Protein AF-V5GL19-F1 (afdb_monomer)

pLDDT: mean 91.77, std 11.78, range [36.47, 98.75]

Mean predicted aligned error: 4.93 Å

Secondary structure (DSSP, 8-state):
-HHHHHTSTT-TTHHHHHHTTHHHHHHHHHTSSSHHHHHHHHHHHHHHHTT--HHHHHHHHHHHHHHHHHHHHT-SSHHHHHHHHHHHHHHT-SHHHHHHHHHHHHHHHHHHHHHHHHSS--HHHHHHHHHHHHHHHHSTTTTHHHHT-HHHHHHHHHHHT-SSHHHHHHHHHHHHHHT-TTSTTHHHHHHHHHHTTHHHHHHHHHHHTT-

Structure (mmCIF, N/CA/C/O backbone):
data_AF-V5GL19-F1
#
_entry.id   AF-V5GL19-F1
#
loop_
_atom_site.group_PDB
_atom_site.id
_atom_site.type_symbol
_atom_site.label_atom_id
_atom_site.label_alt_id
_atom_site.label_comp_id
_atom_site.label_asym_id
_atom_site.label_entity_id
_atom_site.label_seq_id
_atom_site.pdbx_PDB_ins_code
_atom_site.Cartn_x
_atom_site.Cartn_y
_atom_site.Cartn_z
_atom_site.occupancy
_atom_site.B_iso_or_equiv
_atom_site.auth_seq_id
_atom_site.auth_comp_id
_atom_site.auth_asym_id
_atom_site.auth_atom_id
_atom_site.pdbx_PDB_model_num
ATOM 1 N N . SER A 1 1 ? -18.462 9.368 11.954 1.00 57.59 1 SER A N 1
ATOM 2 C CA . SER A 1 1 ? -19.037 10.524 11.228 1.00 57.59 1 SER A CA 1
ATOM 3 C C . SER A 1 1 ? -18.499 11.868 11.741 1.00 57.59 1 SER A C 1
ATOM 5 O O . SER A 1 1 ? -17.694 12.454 11.037 1.00 57.59 1 SER A O 1
ATOM 7 N N . ALA A 1 2 ? -18.790 12.334 12.970 1.00 53.75 2 ALA A N 1
ATOM 8 C CA . ALA A 1 2 ? -18.258 13.623 13.468 1.00 53.75 2 ALA A CA 1
ATOM 9 C C . ALA A 1 2 ? -16.740 13.621 13.777 1.00 53.75 2 ALA A C 1
ATOM 11 O O . ALA A 1 2 ? -16.030 14.548 13.402 1.00 53.75 2 ALA A O 1
ATOM 12 N N . LEU A 1 3 ? -16.218 12.552 14.394 1.00 52.81 3 LEU A N 1
ATOM 13 C CA . LEU A 1 3 ? -14.799 12.457 14.776 1.00 52.81 3 LEU A CA 1
ATOM 14 C C . LEU A 1 3 ? -13.847 12.431 13.562 1.00 52.81 3 LEU A C 1
ATOM 16 O O . LEU A 1 3 ? -12.774 13.018 13.603 1.00 52.81 3 LEU A O 1
ATOM 20 N N . CYS A 1 4 ? -14.257 11.800 12.456 1.00 51.66 4 CYS A N 1
ATOM 21 C CA . CYS A 1 4 ? -13.462 11.717 11.223 1.00 51.66 4 CYS A CA 1
ATOM 22 C C . CYS A 1 4 ? -13.276 13.088 10.552 1.00 51.66 4 CYS A C 1
ATOM 24 O O . CYS A 1 4 ? -12.247 13.308 9.917 1.00 51.66 4 CYS A O 1
ATOM 26 N N . ASN A 1 5 ? -14.248 13.995 10.726 1.00 56.12 5 ASN A N 1
ATOM 27 C CA . ASN A 1 5 ? -14.206 15.366 10.211 1.00 56.12 5 ASN A CA 1
ATOM 28 C C . ASN A 1 5 ? -13.407 16.301 11.136 1.00 56.12 5 ASN A C 1
ATOM 30 O O . ASN A 1 5 ? -12.762 17.229 10.660 1.00 56.12 5 ASN A O 1
ATOM 34 N N . LEU A 1 6 ? -13.401 16.032 12.448 1.00 52.88 6 LEU A N 1
ATOM 35 C CA . LEU A 1 6 ? -12.632 16.788 13.447 1.00 52.88 6 LEU A CA 1
ATOM 36 C C . LEU A 1 6 ? -11.123 16.489 13.429 1.00 52.88 6 LEU A C 1
ATOM 38 O O . LEU A 1 6 ? -10.364 17.210 14.069 1.00 52.88 6 LEU A O 1
ATOM 42 N N . LEU A 1 7 ? -10.691 15.446 12.716 1.00 53.66 7 LEU A N 1
ATOM 43 C CA . LEU A 1 7 ? -9.284 15.043 12.576 1.00 53.66 7 LEU A CA 1
ATOM 44 C C . LEU A 1 7 ? -8.664 15.473 11.235 1.00 53.66 7 LEU A C 1
ATOM 46 O O . LEU A 1 7 ? -7.555 15.052 10.906 1.00 53.66 7 LEU A O 1
ATOM 50 N N . LEU A 1 8 ? -9.372 16.302 10.460 1.00 57.78 8 LEU A N 1
ATOM 51 C CA . LEU A 1 8 ? -8.813 16.948 9.276 1.00 57.78 8 LEU A CA 1
ATOM 52 C C . LEU A 1 8 ? -7.722 17.950 9.683 1.00 57.78 8 LEU A C 1
ATOM 54 O O . LEU A 1 8 ? -7.752 18.519 10.773 1.00 57.78 8 LEU A O 1
ATOM 58 N N . GLU A 1 9 ? -6.761 18.147 8.784 1.00 53.53 9 GLU A N 1
ATOM 59 C CA . GLU A 1 9 ? -5.508 18.892 8.977 1.00 53.53 9 GLU A CA 1
ATOM 60 C C . GLU A 1 9 ? -5.663 20.251 9.680 1.00 53.53 9 GLU A C 1
ATOM 62 O O . GLU A 1 9 ? -4.837 20.603 10.515 1.00 53.53 9 GLU A O 1
ATOM 67 N N . PHE A 1 10 ? -6.755 20.970 9.416 1.00 55.06 10 PHE A N 1
ATOM 68 C CA . PHE A 1 10 ? -6.991 22.330 9.913 1.00 55.06 10 PHE A CA 1
ATOM 69 C C . PHE A 1 10 ? -7.764 22.403 11.232 1.00 55.06 10 PHE A C 1
ATOM 71 O O . PHE A 1 10 ? -8.187 23.483 11.640 1.00 55.06 10 PHE A O 1
ATOM 78 N N . SER A 1 11 ? -7.998 21.271 11.898 1.00 61.16 11 SER A N 1
ATOM 79 C CA . SER A 1 11 ? -8.718 21.270 13.166 1.00 61.16 11 SER A CA 1
ATOM 80 C C . SER A 1 11 ? -7.801 21.715 14.312 1.00 61.16 11 SER A C 1
ATOM 82 O O . SER A 1 11 ? -6.864 20.985 14.650 1.00 61.16 11 SER A O 1
ATOM 84 N N . PRO A 1 12 ? -8.086 22.843 14.995 1.00 62.62 12 PRO A N 1
ATOM 85 C CA . PRO A 1 12 ? -7.326 23.266 16.175 1.00 62.62 12 PRO A CA 1
ATOM 86 C C . PRO A 1 12 ? -7.409 22.259 17.339 1.00 62.62 12 PRO A C 1
ATOM 88 O O . PRO A 1 12 ? -6.668 22.373 18.311 1.00 62.62 12 PRO A O 1
ATOM 91 N N . ALA A 1 13 ? -8.281 21.248 17.243 1.00 63.38 13 ALA A N 1
ATOM 92 C CA . ALA A 1 13 ? -8.404 20.173 18.222 1.00 63.38 13 ALA A CA 1
ATOM 93 C C . ALA A 1 13 ? -7.406 19.014 18.019 1.00 63.38 13 ALA A C 1
ATOM 95 O O . ALA A 1 13 ? -7.292 18.167 18.903 1.00 63.38 13 ALA A O 1
ATOM 96 N N . LYS A 1 14 ? -6.666 18.954 16.901 1.00 67.94 14 LYS A N 1
ATOM 97 C CA . LYS A 1 14 ? -5.790 17.814 16.565 1.00 67.94 14 LYS A CA 1
ATOM 98 C C . LYS A 1 14 ? -4.673 17.591 17.596 1.00 67.94 14 LYS A C 1
ATOM 100 O O . LYS A 1 14 ? -4.531 16.481 18.106 1.00 67.94 14 LYS A O 1
ATOM 105 N N . GLU A 1 15 ? -3.929 18.640 17.943 1.00 72.88 15 GLU A N 1
ATOM 106 C CA . GLU A 1 15 ? -2.783 18.544 18.861 1.00 72.88 15 GLU A CA 1
ATOM 107 C C . GLU A 1 15 ? -3.193 18.166 20.299 1.00 72.88 15 GLU A C 1
ATOM 109 O O . GLU A 1 15 ? -2.628 17.218 20.854 1.00 72.88 15 GLU A O 1
ATOM 114 N N . PRO A 1 16 ? -4.225 18.798 20.901 1.00 73.19 16 PRO A N 1
ATOM 115 C CA . PRO A 1 16 ? -4.732 18.376 22.207 1.00 73.19 16 PRO A CA 1
ATOM 116 C C . PRO A 1 16 ? -5.221 16.922 22.223 1.00 73.19 16 PRO A C 1
ATOM 118 O O . PRO A 1 16 ? -4.977 16.198 23.187 1.00 73.19 16 PRO A O 1
ATOM 121 N N . MET A 1 17 ? -5.874 16.459 21.151 1.00 75.25 17 MET A N 1
ATOM 122 C CA . MET A 1 17 ? -6.357 15.076 21.059 1.00 75.25 17 MET A CA 1
ATOM 123 C C . MET A 1 17 ? -5.205 14.064 20.990 1.00 75.25 17 MET A C 1
ATOM 125 O O . MET A 1 17 ? -5.282 13.004 21.616 1.00 75.25 17 MET A O 1
ATOM 129 N N . LEU A 1 18 ? -4.120 14.385 20.276 1.00 77.69 18 LEU A N 1
ATOM 130 C CA . LEU A 1 18 ? -2.909 13.557 20.245 1.00 77.69 18 LEU A CA 1
ATOM 131 C C . LEU A 1 18 ? -2.311 13.379 21.645 1.00 77.69 18 LEU A C 1
ATOM 133 O O . LEU A 1 18 ? -1.996 12.255 22.039 1.00 77.69 18 LEU A O 1
ATOM 137 N N . GLN A 1 19 ? -2.234 14.460 22.424 1.00 76.94 19 GLN A N 1
ATOM 138 C CA . GLN A 1 19 ? -1.744 14.417 23.806 1.00 76.94 19 GLN A CA 1
ATOM 139 C C . GLN A 1 19 ? -2.661 13.617 24.743 1.00 76.94 19 GLN A C 1
ATOM 141 O O . GLN A 1 19 ? -2.189 13.030 25.713 1.00 76.94 19 GLN A O 1
ATOM 146 N N . GLN A 1 20 ? -3.956 13.537 24.432 1.00 78.12 20 GLN A N 1
ATOM 147 C CA . GLN A 1 20 ? -4.952 12.787 25.203 1.00 78.12 20 GLN A CA 1
ATOM 148 C C . GLN A 1 20 ? -5.070 11.306 24.799 1.00 78.12 20 GLN A C 1
ATOM 150 O O . GLN A 1 20 ? -5.997 10.620 25.225 1.00 78.12 20 GLN A O 1
ATOM 155 N N . GLY A 1 21 ? -4.147 10.784 23.985 1.00 86.06 21 GLY A N 1
ATOM 156 C CA . GLY A 1 21 ? -4.121 9.360 23.642 1.00 86.06 21 GLY A CA 1
ATOM 157 C C . GLY A 1 21 ? -5.156 8.944 22.593 1.00 86.06 21 GLY A C 1
ATOM 158 O O . GLY A 1 21 ? -5.520 7.768 22.526 1.00 86.06 21 GLY A O 1
ATOM 159 N N . VAL A 1 22 ? -5.607 9.874 21.736 1.00 89.88 22 VAL A N 1
ATOM 160 C CA . VAL A 1 22 ? -6.579 9.579 20.664 1.00 89.88 22 VAL A CA 1
ATOM 161 C C . VAL A 1 22 ? -6.132 8.419 19.770 1.00 89.88 22 VAL A C 1
ATOM 163 O O . VAL A 1 22 ? -6.958 7.601 19.383 1.00 89.88 22 VAL A O 1
ATOM 166 N N . VAL A 1 23 ? -4.831 8.289 19.488 1.00 94.19 23 VAL A N 1
ATOM 167 C CA . VAL A 1 23 ? -4.292 7.196 18.661 1.00 94.19 23 VAL A CA 1
ATOM 168 C C . VAL A 1 23 ? -4.620 5.831 19.274 1.00 94.19 23 VAL A C 1
ATOM 170 O O . VAL A 1 23 ? -5.088 4.941 18.566 1.00 94.19 23 VAL A O 1
ATOM 173 N N . GLN A 1 24 ? -4.449 5.680 20.591 1.00 94.88 24 GLN A N 1
ATOM 174 C CA . GLN A 1 24 ? -4.694 4.420 21.294 1.00 94.88 24 GLN A CA 1
ATOM 175 C C . GLN A 1 24 ? -6.185 4.072 21.333 1.00 94.88 24 GLN A C 1
ATOM 177 O O . GLN A 1 24 ? -6.575 2.919 21.131 1.00 94.88 24 GLN A O 1
ATOM 182 N N . LEU A 1 25 ? -7.028 5.085 21.546 1.00 94.19 25 LEU A N 1
ATOM 183 C CA . LEU A 1 25 ? -8.477 4.936 21.485 1.00 94.19 25 LEU A CA 1
ATOM 184 C C . LEU A 1 25 ? -8.918 4.477 20.090 1.00 94.19 25 LEU A C 1
ATOM 186 O O . LEU A 1 25 ? -9.649 3.497 19.964 1.00 94.19 25 LEU A O 1
ATOM 190 N N . LEU A 1 26 ? -8.447 5.152 19.038 1.00 95.75 26 LEU A N 1
ATOM 191 C CA . LEU A 1 26 ? -8.787 4.809 17.659 1.00 95.75 26 LEU A CA 1
ATOM 192 C C . LEU A 1 26 ? -8.288 3.413 17.273 1.00 95.75 26 LEU A C 1
ATOM 194 O O . LEU A 1 26 ? -9.033 2.668 16.642 1.00 95.75 26 LEU A O 1
ATOM 198 N N . ALA A 1 27 ? -7.082 3.027 17.701 1.00 96.75 27 ALA A N 1
ATOM 199 C CA . ALA A 1 27 ? -6.573 1.668 17.525 1.00 96.75 27 ALA A CA 1
ATOM 200 C C . ALA A 1 27 ? -7.484 0.634 18.212 1.00 96.75 27 ALA A C 1
ATOM 202 O O . ALA A 1 27 ? -7.847 -0.365 17.597 1.00 96.75 27 ALA A O 1
ATOM 203 N N . THR A 1 28 ? -7.965 0.918 19.427 1.00 96.75 28 THR A N 1
ATOM 204 C CA . THR A 1 28 ? -8.908 0.046 20.156 1.00 96.75 28 THR A CA 1
ATOM 205 C C . THR A 1 28 ? -10.238 -0.128 19.412 1.00 96.75 28 THR A C 1
ATOM 207 O O . THR A 1 28 ? -10.809 -1.223 19.409 1.00 96.75 28 THR A O 1
ATOM 210 N N . LEU A 1 29 ? -10.729 0.918 18.732 1.00 96.69 29 LEU A N 1
ATOM 211 C CA . LEU A 1 29 ? -11.932 0.828 17.894 1.00 96.69 29 LEU A CA 1
ATOM 212 C C . LEU A 1 29 ? -11.749 -0.144 16.719 1.00 96.69 29 LEU A C 1
ATOM 214 O O . LEU A 1 29 ? -12.701 -0.824 16.339 1.00 96.69 29 LEU A O 1
ATOM 218 N N . THR A 1 30 ? -10.531 -0.271 16.181 1.00 97.50 30 THR A N 1
ATOM 219 C CA . THR A 1 30 ? -10.237 -1.206 15.078 1.00 97.50 30 THR A CA 1
ATOM 220 C C . THR A 1 30 ? -10.328 -2.680 15.472 1.00 97.50 30 THR A C 1
ATOM 222 O O . THR A 1 30 ? -10.454 -3.542 14.605 1.00 97.50 30 THR A O 1
ATOM 225 N N . SER A 1 31 ? -10.315 -2.983 16.770 1.00 96.62 31 SER A N 1
ATOM 226 C CA . SER A 1 31 ? -10.444 -4.346 17.292 1.00 96.62 31 SER A CA 1
ATOM 227 C C . SER A 1 31 ? -11.880 -4.718 17.680 1.00 96.62 31 SER A C 1
ATOM 229 O O . SER A 1 31 ? -12.106 -5.835 18.140 1.00 96.62 31 SER A O 1
ATOM 231 N N . GLN A 1 32 ? -12.849 -3.807 17.535 1.00 97.25 32 GLN A N 1
ATOM 232 C CA . GLN A 1 32 ? -14.226 -4.053 17.966 1.00 97.25 32 GLN A CA 1
ATOM 233 C C . GLN A 1 32 ? -14.962 -5.042 17.042 1.00 97.25 32 GLN A C 1
ATOM 235 O O . GLN A 1 32 ? -14.717 -5.071 15.832 1.00 97.25 32 GLN A O 1
ATOM 240 N N .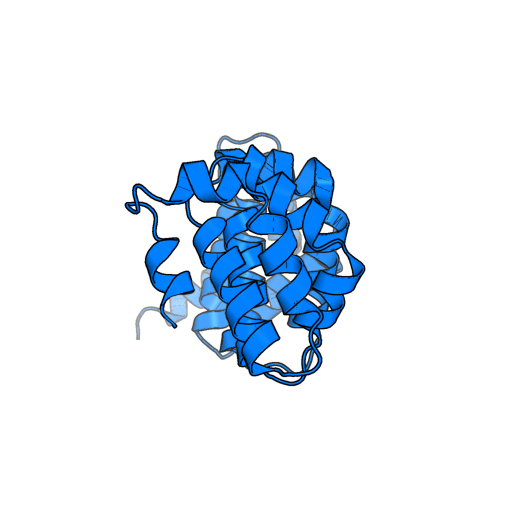 PRO A 1 33 ? -15.906 -5.838 17.575 1.00 95.00 33 PRO A N 1
ATOM 241 C CA . PRO A 1 33 ? -16.664 -6.800 16.774 1.00 95.00 33 PRO A CA 1
ATOM 242 C C . PRO A 1 33 ? -17.595 -6.128 15.753 1.00 95.00 33 PRO A C 1
ATOM 244 O O . PRO A 1 33 ? -17.823 -6.691 14.683 1.00 95.00 33 PRO A O 1
ATOM 247 N N . ASP A 1 34 ? -18.086 -4.916 16.037 1.00 95.81 34 ASP A N 1
ATOM 248 C CA . ASP A 1 34 ? -18.910 -4.133 15.107 1.00 95.81 34 ASP A CA 1
ATOM 249 C C . ASP A 1 34 ? -18.060 -3.581 13.940 1.00 95.81 34 ASP A C 1
ATOM 251 O O . ASP A 1 34 ? -17.171 -2.749 14.175 1.00 95.81 34 ASP A O 1
ATOM 255 N N . PRO A 1 35 ? -18.339 -3.975 12.679 1.00 94.56 35 PRO A N 1
ATOM 256 C CA . PRO A 1 35 ? -17.646 -3.449 11.502 1.00 94.56 35 PRO A CA 1
ATOM 257 C C . PRO A 1 35 ? -17.704 -1.923 11.390 1.00 94.56 35 PRO A C 1
ATOM 259 O O . PRO A 1 35 ? -16.752 -1.302 10.921 1.00 94.56 35 PRO A O 1
ATOM 262 N N . SER A 1 36 ? -18.780 -1.292 11.867 1.00 95.75 36 SER A N 1
ATOM 263 C CA . SER A 1 36 ? -18.934 0.166 11.832 1.00 95.75 36 SER A CA 1
ATOM 264 C C . SER A 1 36 ? -17.925 0.861 12.744 1.00 95.75 36 SER A C 1
ATOM 266 O O . SER A 1 36 ? -17.381 1.908 12.383 1.00 95.75 36 SER A O 1
ATOM 268 N N . LEU A 1 37 ? -17.641 0.288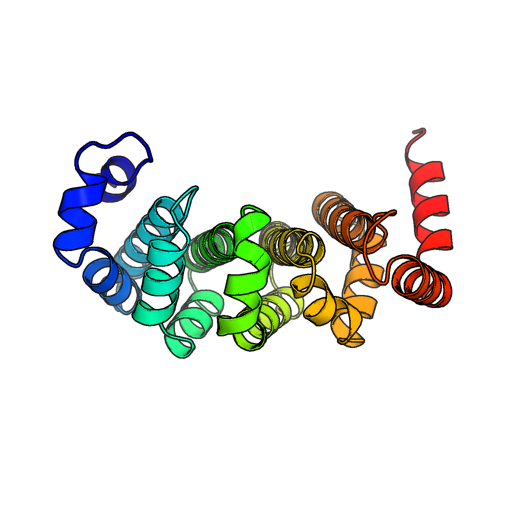 13.917 1.00 95.50 37 LEU A N 1
ATOM 269 C CA . LEU A 1 37 ? -16.617 0.807 14.825 1.00 95.50 37 LEU A CA 1
ATOM 270 C C . LEU A 1 37 ? -15.220 0.611 14.240 1.00 95.50 37 LEU A C 1
ATOM 272 O O . LEU A 1 37 ? -14.436 1.562 14.247 1.00 95.50 37 LEU A O 1
ATOM 276 N N . ARG A 1 38 ? -14.941 -0.561 13.651 1.00 97.81 38 ARG A N 1
ATOM 277 C CA . ARG A 1 38 ? -13.655 -0.805 12.982 1.00 97.81 38 ARG A CA 1
ATOM 278 C C . ARG A 1 38 ? -13.420 0.167 11.840 1.00 97.81 38 ARG A C 1
ATOM 280 O O . ARG A 1 38 ? -12.374 0.813 11.799 1.00 97.81 38 ARG A O 1
ATOM 287 N N . LEU A 1 39 ? -14.419 0.328 10.971 1.00 97.19 39 LEU A N 1
ATOM 288 C CA . LEU A 1 39 ? -14.390 1.249 9.840 1.00 97.19 39 LEU A CA 1
ATOM 289 C C . LEU A 1 39 ? -14.126 2.686 10.295 1.00 97.19 39 LEU A C 1
ATOM 291 O O . LEU A 1 39 ? -13.240 3.346 9.758 1.00 97.19 39 LEU A O 1
ATOM 295 N N . ASN A 1 40 ? -14.863 3.171 11.297 1.00 94.88 40 ASN A N 1
ATOM 296 C CA . ASN A 1 40 ? -14.663 4.522 11.821 1.00 94.88 40 ASN A CA 1
ATOM 297 C C . ASN A 1 40 ? -13.280 4.688 12.472 1.00 94.88 40 ASN A C 1
ATOM 299 O O . ASN A 1 40 ? -12.652 5.727 12.280 1.00 94.88 40 ASN A O 1
ATOM 303 N N . GLY A 1 41 ? -12.797 3.676 13.200 1.00 96.75 41 GLY A N 1
ATOM 304 C CA . GLY A 1 41 ? -11.475 3.677 13.825 1.00 96.75 41 GLY A CA 1
ATOM 305 C C . GLY A 1 41 ? -10.352 3.779 12.796 1.00 96.75 41 GLY A C 1
ATOM 306 O O . GLY A 1 41 ? -9.552 4.715 12.845 1.00 96.75 41 GLY A O 1
ATOM 307 N N . VAL A 1 42 ? -10.325 2.875 11.810 1.00 97.88 42 VAL A N 1
ATOM 308 C CA . VAL A 1 42 ? -9.272 2.875 10.784 1.00 97.88 42 VAL A CA 1
ATOM 309 C C . VAL A 1 42 ? -9.365 4.096 9.872 1.00 97.88 42 VAL A C 1
ATOM 311 O O . VAL A 1 42 ? -8.342 4.655 9.487 1.00 97.88 42 VAL A O 1
ATOM 314 N N . TRP A 1 43 ? -10.574 4.578 9.573 1.00 96.00 43 TRP A N 1
ATOM 315 C CA . TRP A 1 43 ? -10.743 5.789 8.775 1.00 96.00 43 TRP A CA 1
ATOM 316 C C . TRP A 1 43 ? -10.243 7.036 9.517 1.00 96.00 43 TRP A C 1
ATOM 318 O O . TRP A 1 43 ? -9.565 7.877 8.927 1.00 96.00 43 TRP A O 1
ATOM 328 N N . ALA A 1 44 ? -10.509 7.144 10.819 1.00 94.44 44 ALA A N 1
ATOM 329 C CA . ALA A 1 44 ? -9.964 8.220 11.637 1.00 94.44 44 ALA A CA 1
ATOM 330 C C . ALA A 1 44 ? -8.427 8.169 11.701 1.00 94.44 44 ALA A C 1
ATOM 332 O O . ALA A 1 44 ? -7.786 9.206 11.542 1.00 94.44 44 ALA A O 1
ATOM 333 N N . LEU A 1 45 ? -7.829 6.979 11.849 1.00 96.62 45 LEU A N 1
ATOM 334 C CA . LEU A 1 45 ? -6.371 6.805 11.790 1.00 96.62 45 LEU A CA 1
ATOM 335 C C . LEU A 1 45 ? -5.804 7.175 10.416 1.00 96.62 45 LEU A C 1
ATOM 337 O O . LEU A 1 45 ? -4.782 7.852 10.341 1.00 96.62 45 LEU A O 1
ATOM 341 N N . MET A 1 46 ? -6.474 6.778 9.331 1.00 95.94 46 MET A N 1
ATOM 342 C CA . MET A 1 46 ? -6.093 7.132 7.961 1.00 95.94 46 MET A CA 1
ATOM 343 C C . MET A 1 46 ? -6.027 8.650 7.779 1.00 95.94 46 MET A C 1
ATOM 345 O O . MET A 1 46 ? -5.035 9.157 7.255 1.00 95.94 46 MET A O 1
ATOM 349 N N . ASN A 1 47 ? -7.058 9.372 8.231 1.00 92.50 47 ASN A N 1
ATOM 350 C CA . ASN A 1 47 ? -7.092 10.834 8.181 1.00 92.50 47 ASN A CA 1
ATOM 351 C C . ASN A 1 47 ? -6.014 11.445 9.082 1.00 92.50 47 ASN A C 1
ATOM 353 O O . ASN A 1 47 ? -5.348 12.391 8.677 1.00 92.50 47 ASN A O 1
ATOM 357 N N . LEU A 1 48 ? -5.794 10.879 10.272 1.00 92.44 48 LEU A N 1
ATOM 358 C CA . LEU A 1 48 ? -4.764 11.357 11.188 1.00 92.44 48 LEU A CA 1
ATOM 359 C C . LEU A 1 48 ? -3.357 11.199 10.603 1.00 92.44 48 LEU A C 1
ATOM 361 O O . LEU A 1 48 ? -2.523 12.0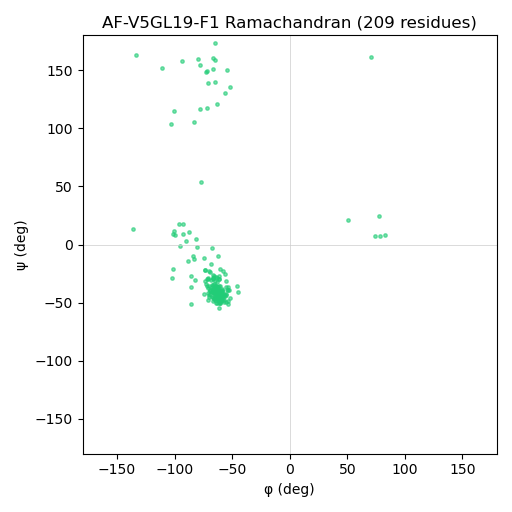63 10.833 1.00 92.44 48 LEU A O 1
ATOM 365 N N . ALA A 1 49 ? -3.100 10.134 9.840 1.00 94.12 49 ALA A N 1
ATOM 366 C CA . ALA A 1 49 ? -1.829 9.911 9.155 1.00 94.12 49 ALA A CA 1
ATOM 367 C C . ALA A 1 49 ? -1.629 10.827 7.935 1.00 94.12 49 ALA A C 1
ATOM 369 O O . ALA A 1 49 ? -0.489 11.046 7.514 1.00 94.12 49 ALA A O 1
ATOM 370 N N . PHE A 1 50 ? -2.703 11.363 7.348 1.00 91.81 50 PHE A N 1
ATOM 371 C CA . PHE A 1 50 ? -2.607 12.244 6.187 1.00 91.81 50 PHE A CA 1
ATOM 372 C C . PHE A 1 50 ? -1.853 13.528 6.553 1.00 91.81 50 PHE A C 1
ATOM 374 O O . PHE A 1 50 ? -2.230 14.236 7.486 1.00 91.81 50 PHE A O 1
ATOM 381 N N . GLN A 1 51 ? -0.745 13.778 5.848 1.00 88.31 51 GLN A N 1
ATOM 382 C CA . GLN A 1 51 ? 0.172 14.906 6.082 1.00 88.31 51 GLN A CA 1
ATOM 383 C C . GLN A 1 51 ? 0.647 15.078 7.537 1.00 88.31 51 GLN A C 1
ATOM 385 O O . GLN A 1 51 ? 1.108 16.144 7.930 1.00 88.31 51 GLN A O 1
ATOM 390 N N . ALA A 1 52 ? 0.580 14.026 8.355 1.00 89.75 52 ALA A N 1
ATOM 391 C CA . ALA A 1 52 ? 1.099 14.094 9.710 1.00 89.75 52 ALA A CA 1
ATOM 392 C C . ALA A 1 52 ? 2.618 13.969 9.762 1.00 89.75 52 ALA A C 1
ATOM 394 O O . ALA A 1 52 ? 3.247 13.322 8.910 1.00 89.75 52 ALA A O 1
ATOM 395 N N . GLU A 1 53 ? 3.173 14.534 10.831 1.00 91.88 53 GLU A N 1
ATOM 396 C CA . GLU A 1 53 ? 4.558 14.338 11.223 1.00 91.88 53 GLU A CA 1
ATOM 397 C C . GLU A 1 53 ? 4.888 12.851 11.367 1.00 91.88 53 GLU A C 1
ATOM 399 O O . GLU A 1 53 ? 4.053 12.020 11.742 1.00 91.88 53 GLU A O 1
ATOM 404 N N . GLN A 1 54 ? 6.150 12.520 11.110 1.00 91.62 54 GLN A N 1
ATOM 405 C CA . GLN A 1 54 ? 6.653 11.155 11.202 1.00 91.62 54 GLN A CA 1
ATOM 406 C C . GLN A 1 54 ? 6.372 10.516 12.569 1.00 91.62 54 GLN A C 1
ATOM 408 O O . GLN A 1 54 ? 5.956 9.361 12.627 1.00 91.62 54 GLN A O 1
ATOM 413 N N . ARG A 1 55 ? 6.501 11.280 13.664 1.00 91.56 55 ARG A N 1
ATOM 414 C CA . ARG A 1 55 ? 6.224 10.797 15.025 1.00 91.56 55 ARG A CA 1
ATOM 415 C C . ARG A 1 55 ? 4.807 10.239 15.168 1.00 91.56 55 ARG A C 1
ATOM 417 O O . ARG A 1 55 ? 4.634 9.171 15.750 1.00 91.56 55 ARG A O 1
ATOM 424 N N . VAL A 1 56 ? 3.806 10.931 14.624 1.00 92.75 56 VAL A N 1
ATOM 425 C CA . VAL A 1 56 ? 2.402 10.497 14.687 1.00 92.75 56 VAL A CA 1
ATOM 426 C C . VAL A 1 56 ? 2.203 9.219 13.872 1.00 92.75 56 VAL A C 1
ATOM 428 O O . VAL A 1 56 ? 1.533 8.294 14.323 1.00 92.75 56 VAL A O 1
ATOM 431 N N . LYS A 1 57 ? 2.840 9.112 12.702 1.00 94.44 57 LYS A N 1
ATOM 432 C CA . LYS A 1 57 ? 2.789 7.905 11.859 1.00 94.44 57 LYS A CA 1
ATOM 433 C C . LYS A 1 57 ? 3.386 6.688 12.564 1.00 94.44 57 LYS A C 1
ATOM 435 O O . LYS A 1 57 ? 2.760 5.628 12.580 1.00 94.44 57 LYS A O 1
ATOM 440 N N . SER A 1 58 ? 4.539 6.854 13.213 1.00 92.50 58 SER A N 1
ATOM 441 C CA . SER A 1 58 ? 5.150 5.809 14.042 1.00 92.50 58 SER A CA 1
ATOM 442 C C . SER A 1 58 ? 4.253 5.419 15.223 1.00 92.50 58 SER A C 1
ATOM 444 O O . SER A 1 58 ? 4.106 4.232 15.513 1.00 92.50 58 SER A O 1
ATOM 446 N N . GLN A 1 59 ? 3.606 6.390 15.881 1.00 93.81 59 GLN A N 1
ATOM 447 C CA . GLN A 1 59 ? 2.651 6.123 16.964 1.00 93.81 59 GLN A CA 1
ATOM 448 C C . GLN A 1 59 ? 1.443 5.311 16.484 1.00 93.81 59 GLN A C 1
ATOM 450 O O . GLN A 1 59 ? 1.049 4.370 17.167 1.00 93.81 59 GLN A O 1
ATOM 455 N N . ILE A 1 60 ? 0.882 5.624 15.311 1.00 95.50 60 ILE A N 1
ATOM 456 C CA . ILE A 1 60 ? -0.248 4.879 14.734 1.00 95.50 60 ILE A CA 1
ATOM 457 C C . ILE A 1 60 ? 0.134 3.419 14.469 1.00 95.50 60 ILE A C 1
ATOM 459 O O . ILE A 1 60 ? -0.594 2.518 14.885 1.00 95.50 60 ILE A O 1
ATOM 463 N N . LEU A 1 61 ? 1.277 3.173 13.818 1.00 92.75 61 LEU A N 1
ATOM 464 C CA . LEU A 1 61 ? 1.740 1.806 13.555 1.00 92.75 61 LEU A CA 1
ATOM 465 C C . LEU A 1 61 ? 2.018 1.031 14.841 1.00 92.75 61 LEU A C 1
ATOM 467 O O . LEU A 1 61 ? 1.628 -0.129 14.949 1.00 92.75 61 LEU A O 1
ATOM 471 N N . THR A 1 62 ? 2.640 1.683 15.823 1.00 92.56 62 THR A N 1
ATOM 472 C CA . THR A 1 62 ? 2.918 1.072 17.129 1.00 92.56 62 THR A CA 1
ATOM 473 C C . THR A 1 62 ? 1.625 0.719 17.864 1.00 92.56 62 THR A C 1
ATOM 475 O O . THR A 1 62 ? 1.519 -0.368 18.421 1.00 92.56 62 THR A O 1
ATOM 478 N N . ALA A 1 63 ? 0.630 1.612 17.850 1.00 95.06 63 ALA A N 1
ATOM 479 C CA . ALA A 1 63 ? -0.636 1.407 18.546 1.00 95.06 63 ALA A CA 1
ATOM 480 C C . ALA A 1 63 ? -1.512 0.324 17.902 1.00 95.06 63 ALA A C 1
ATOM 482 O O . ALA A 1 63 ? -2.193 -0.403 18.620 1.00 95.06 63 ALA A O 1
ATOM 483 N N . LEU A 1 64 ? -1.506 0.212 16.568 1.00 95.38 64 LEU A N 1
ATOM 484 C CA . LEU A 1 64 ? -2.196 -0.874 15.870 1.00 95.38 64 LEU A CA 1
ATOM 485 C C . LEU A 1 64 ? -1.484 -2.211 16.091 1.00 95.38 64 LEU A C 1
ATOM 487 O O . LEU A 1 64 ? -2.124 -3.211 16.407 1.00 95.38 64 LEU A O 1
ATOM 491 N N . GLY A 1 65 ? -0.162 -2.231 15.926 1.00 93.25 65 GLY A N 1
ATOM 492 C CA . GLY A 1 65 ? 0.609 -3.464 15.893 1.00 93.25 65 GLY A CA 1
ATOM 493 C C . GLY A 1 65 ? 0.362 -4.286 14.623 1.00 93.25 65 GLY A C 1
ATOM 494 O O . GLY A 1 65 ? -0.621 -4.121 13.895 1.00 93.25 65 GLY A O 1
ATOM 495 N N . THR A 1 66 ? 1.291 -5.195 14.343 1.00 92.19 66 THR A N 1
ATOM 496 C CA . THR A 1 66 ? 1.313 -5.987 13.107 1.00 92.19 66 THR A CA 1
ATOM 497 C C . THR A 1 66 ? 0.067 -6.858 12.951 1.00 92.19 66 THR A C 1
ATOM 499 O O . THR A 1 66 ? -0.594 -6.796 11.917 1.00 92.19 66 THR A O 1
ATOM 502 N N . ASP A 1 67 ? -0.321 -7.595 13.992 1.00 94.88 67 ASP A N 1
ATOM 503 C CA . ASP A 1 67 ? -1.449 -8.533 13.928 1.00 94.88 67 ASP A CA 1
ATOM 504 C C . ASP A 1 67 ? -2.780 -7.840 13.625 1.00 94.88 67 ASP A C 1
ATOM 506 O O . ASP A 1 67 ? -3.614 -8.365 12.887 1.00 94.88 67 ASP A O 1
ATOM 510 N N . GLN A 1 68 ? -3.006 -6.646 14.179 1.00 96.69 68 GLN A N 1
ATOM 511 C CA . GLN A 1 68 ? -4.221 -5.887 13.890 1.00 96.69 68 GLN A CA 1
ATOM 512 C C . GLN A 1 68 ? -4.222 -5.368 12.451 1.00 96.69 68 GLN A C 1
ATOM 514 O O . GLN A 1 68 ? -5.269 -5.412 11.813 1.00 96.69 68 GLN A O 1
ATOM 519 N N . ILE A 1 69 ? -3.080 -4.918 11.916 1.00 96.25 69 ILE A N 1
ATOM 520 C CA . ILE A 1 69 ? -2.981 -4.492 10.511 1.00 96.25 69 ILE A CA 1
ATOM 521 C C . ILE A 1 69 ? -3.357 -5.651 9.586 1.00 96.25 69 ILE A C 1
ATOM 523 O O . ILE A 1 69 ? -4.207 -5.475 8.718 1.00 96.25 69 ILE A O 1
ATOM 527 N N . PHE A 1 70 ? -2.807 -6.848 9.809 1.00 96.62 70 PHE A N 1
ATOM 528 C CA . PHE A 1 70 ? -3.159 -8.024 9.008 1.00 96.62 70 PHE A CA 1
ATOM 529 C C . PHE A 1 70 ? -4.626 -8.427 9.158 1.00 96.62 70 PHE A C 1
ATOM 531 O O . PHE A 1 70 ? -5.268 -8.739 8.158 1.00 96.62 70 PHE A O 1
ATOM 538 N N . ARG A 1 71 ? -5.197 -8.347 10.368 1.00 96.88 71 ARG A N 1
ATOM 539 C CA . ARG A 1 71 ? -6.638 -8.572 10.566 1.00 96.88 71 ARG A CA 1
ATOM 540 C C . ARG A 1 71 ? -7.500 -7.582 9.784 1.00 96.88 71 ARG A C 1
ATOM 542 O O . ARG A 1 71 ? -8.509 -7.990 9.228 1.00 96.88 71 ARG A O 1
ATOM 549 N N . LEU A 1 72 ? -7.107 -6.310 9.719 1.00 97.69 72 LEU A N 1
ATOM 550 C CA . LEU A 1 72 ? -7.836 -5.288 8.961 1.00 97.69 72 LEU A CA 1
ATOM 551 C C . LEU A 1 72 ? -7.673 -5.450 7.443 1.00 97.69 72 LEU A C 1
ATOM 553 O O . LEU A 1 72 ? -8.612 -5.183 6.696 1.00 97.69 72 LEU A O 1
ATOM 557 N N . LEU A 1 73 ? -6.504 -5.906 6.981 1.00 97.31 73 LEU A N 1
ATOM 558 C CA . LEU A 1 73 ? -6.278 -6.247 5.572 1.00 97.31 73 LEU A CA 1
ATOM 559 C C . LEU A 1 73 ? -7.047 -7.509 5.141 1.00 97.31 73 LEU A C 1
ATOM 561 O O . LEU A 1 73 ? -7.337 -7.680 3.962 1.00 97.31 73 LEU A O 1
ATOM 565 N N . ALA A 1 74 ? -7.398 -8.375 6.089 1.00 96.00 74 ALA A N 1
ATOM 566 C CA . ALA A 1 74 ? -8.218 -9.563 5.867 1.00 96.00 74 ALA A CA 1
ATOM 567 C C . ALA A 1 74 ? -9.691 -9.373 6.292 1.00 96.00 74 ALA A C 1
ATOM 569 O O . ALA A 1 74 ? -10.425 -10.357 6.396 1.00 96.00 74 ALA A O 1
ATOM 570 N N . ASP A 1 75 ? -10.129 -8.139 6.576 1.00 97.25 75 ASP A N 1
ATOM 571 C CA . ASP A 1 75 ? -11.496 -7.875 7.039 1.00 97.25 75 ASP A CA 1
ATOM 572 C C . ASP A 1 75 ? -12.517 -8.219 5.945 1.00 97.25 75 ASP A C 1
ATOM 574 O O . ASP A 1 75 ? -12.315 -7.931 4.763 1.00 97.25 75 ASP A O 1
ATOM 578 N N . SER A 1 76 ? -13.638 -8.822 6.344 1.00 94.62 76 SER A N 1
ATOM 579 C CA . SER A 1 76 ? -14.713 -9.179 5.418 1.00 94.62 76 SER A CA 1
ATOM 580 C C . SER A 1 76 ? -15.465 -7.956 4.890 1.00 94.62 76 SER A C 1
ATOM 582 O O . SER A 1 76 ? -16.057 -8.025 3.813 1.00 94.62 76 SER A O 1
ATOM 584 N N . ASP A 1 77 ? -15.434 -6.827 5.607 1.00 96.50 77 ASP A N 1
ATOM 585 C CA . ASP A 1 77 ? -15.940 -5.557 5.096 1.00 96.50 77 ASP A CA 1
ATOM 586 C C . ASP A 1 77 ? -14.869 -4.867 4.239 1.00 96.50 77 ASP A C 1
ATOM 588 O O . ASP A 1 77 ? -13.919 -4.260 4.740 1.00 96.50 77 ASP A O 1
ATOM 592 N N . THR A 1 78 ? -15.059 -4.887 2.918 1.00 96.38 78 THR A N 1
ATOM 593 C CA . THR A 1 78 ? -14.142 -4.260 1.953 1.00 96.38 78 THR A CA 1
ATOM 594 C C . THR A 1 78 ? -13.913 -2.770 2.225 1.00 96.38 78 THR A C 1
ATOM 596 O O . THR A 1 78 ? -12.859 -2.235 1.882 1.00 96.38 78 THR A O 1
ATOM 599 N N . ARG A 1 79 ? -14.847 -2.070 2.886 1.00 97.44 79 ARG A N 1
ATOM 600 C CA . ARG A 1 79 ? -14.649 -0.662 3.263 1.00 97.44 79 ARG A CA 1
ATOM 601 C C . ARG A 1 79 ? -13.560 -0.521 4.323 1.00 97.44 79 ARG A C 1
ATOM 603 O O . ARG A 1 79 ? -12.798 0.443 4.270 1.00 97.44 79 ARG A O 1
ATOM 610 N N . VAL A 1 80 ? -13.462 -1.471 5.256 1.00 98.12 80 VAL A N 1
ATOM 611 C CA . VAL A 1 80 ? -12.393 -1.516 6.266 1.00 98.12 80 VAL A CA 1
ATOM 612 C C . VAL A 1 80 ? -11.055 -1.778 5.581 1.00 98.12 80 VAL A C 1
ATOM 614 O O . VAL A 1 80 ? -10.116 -1.008 5.788 1.00 98.12 80 VAL A O 1
ATOM 617 N N . LEU A 1 81 ? -10.988 -2.775 4.692 1.00 98.12 81 LEU A N 1
ATOM 618 C CA . LEU A 1 81 ? -9.801 -3.060 3.877 1.00 98.12 81 LEU A CA 1
ATOM 619 C C . LEU A 1 81 ? -9.329 -1.816 3.106 1.00 98.12 81 LEU A C 1
ATOM 621 O O . LEU A 1 81 ? -8.177 -1.404 3.231 1.00 98.12 81 LEU A O 1
ATOM 625 N N . MET A 1 82 ? -10.231 -1.148 2.382 1.00 98.06 82 MET A N 1
ATOM 626 C CA . MET A 1 82 ? -9.902 0.051 1.602 1.00 98.06 82 MET A CA 1
ATOM 627 C C . MET A 1 82 ? -9.345 1.189 2.465 1.00 98.06 82 MET A C 1
ATOM 629 O O . MET A 1 82 ? -8.371 1.839 2.085 1.00 98.06 82 MET A O 1
ATOM 633 N N . LYS A 1 83 ? -9.925 1.439 3.647 1.00 98.06 83 LYS A N 1
ATOM 634 C CA . LYS A 1 83 ? -9.404 2.463 4.570 1.00 98.06 83 LYS A CA 1
ATOM 635 C C . LYS A 1 83 ? -8.083 2.054 5.215 1.00 98.06 83 LYS A C 1
ATOM 637 O O . LYS A 1 83 ? -7.249 2.918 5.469 1.00 98.06 83 LYS A O 1
ATOM 642 N N . THR A 1 84 ? -7.857 0.760 5.409 1.00 98.38 84 THR A N 1
ATOM 643 C CA . THR A 1 84 ? -6.578 0.222 5.889 1.00 98.38 84 THR A CA 1
ATOM 644 C C . THR A 1 84 ? -5.473 0.425 4.857 1.00 98.38 84 THR A C 1
ATOM 646 O O . THR A 1 84 ? -4.402 0.919 5.199 1.00 98.38 84 THR A O 1
ATOM 649 N N . LEU A 1 85 ? -5.743 0.145 3.581 1.00 98.44 85 LEU A N 1
ATOM 650 C CA . LEU A 1 85 ? -4.805 0.420 2.488 1.00 98.44 85 LEU A CA 1
ATOM 651 C C . LEU A 1 85 ? -4.523 1.919 2.346 1.00 98.44 85 LEU A C 1
ATOM 653 O O . LEU A 1 85 ? -3.367 2.323 2.235 1.00 98.44 85 LEU A O 1
ATOM 657 N N . GLY A 1 86 ? -5.557 2.760 2.446 1.00 98.00 86 GLY A N 1
ATOM 658 C CA . GLY A 1 86 ? -5.388 4.213 2.487 1.00 98.00 86 GLY A CA 1
ATOM 659 C C . GLY A 1 86 ? -4.508 4.673 3.656 1.00 98.00 86 GLY A C 1
ATOM 660 O O . GLY A 1 86 ? -3.656 5.545 3.485 1.00 98.00 86 GLY A O 1
ATOM 661 N N . LEU A 1 87 ? -4.659 4.058 4.834 1.00 97.94 87 LEU A N 1
ATOM 662 C CA . LEU A 1 87 ? -3.803 4.329 5.986 1.00 97.94 87 LEU A CA 1
ATOM 663 C C . LEU A 1 87 ? -2.350 3.938 5.691 1.00 97.94 87 LEU A C 1
ATOM 665 O O . LEU A 1 87 ? -1.465 4.773 5.860 1.00 97.94 87 LEU A O 1
ATOM 669 N N . LEU A 1 88 ? -2.094 2.721 5.201 1.00 98.06 88 LEU A N 1
ATOM 670 C CA . LEU A 1 88 ? -0.740 2.278 4.841 1.00 98.06 88 LEU A CA 1
ATOM 671 C C . LEU A 1 88 ? -0.093 3.208 3.808 1.00 98.06 88 LEU A C 1
ATOM 673 O O . LEU A 1 88 ? 1.057 3.608 3.983 1.00 98.06 88 LEU A O 1
ATOM 677 N N . ARG A 1 89 ? -0.848 3.642 2.793 1.00 97.88 89 ARG A N 1
ATOM 678 C CA . ARG A 1 89 ? -0.388 4.613 1.790 1.00 97.88 89 ARG A CA 1
ATOM 679 C C . ARG A 1 89 ? 0.024 5.948 2.417 1.00 97.88 89 ARG A C 1
ATOM 681 O O . ARG A 1 89 ? 1.071 6.492 2.057 1.00 97.88 89 ARG A O 1
ATOM 688 N N . ASN A 1 90 ? -0.760 6.462 3.367 1.00 97.38 90 ASN A N 1
ATOM 689 C CA . ASN A 1 90 ? -0.453 7.697 4.099 1.00 97.38 90 ASN A CA 1
ATOM 690 C C . ASN A 1 90 ? 0.754 7.544 5.037 1.00 97.38 90 ASN A C 1
ATOM 692 O O . ASN A 1 90 ? 1.475 8.512 5.277 1.00 97.38 90 ASN A O 1
ATOM 696 N N . LEU A 1 91 ? 0.982 6.343 5.572 1.00 96.31 91 LEU A N 1
ATOM 697 C CA . LEU A 1 91 ? 2.117 6.052 6.446 1.00 96.31 91 LEU A CA 1
ATOM 698 C C . LEU A 1 91 ? 3.441 6.033 5.677 1.00 96.31 91 LEU A C 1
ATOM 700 O O . LEU A 1 91 ? 4.430 6.536 6.196 1.00 96.31 91 LEU A O 1
ATOM 704 N N . VAL A 1 92 ? 3.459 5.531 4.438 1.00 96.75 92 VAL A N 1
ATOM 705 C CA . VAL A 1 92 ? 4.662 5.518 3.578 1.00 96.75 92 VAL A CA 1
ATOM 706 C C . VAL A 1 92 ? 4.779 6.739 2.655 1.00 96.75 92 VAL A C 1
ATOM 708 O O . VAL A 1 92 ? 5.526 6.711 1.681 1.00 96.75 92 VAL A O 1
ATOM 711 N N . SER A 1 93 ? 4.050 7.817 2.938 1.00 94.88 93 SER A N 1
ATOM 712 C CA . SER A 1 93 ? 4.151 9.112 2.248 1.00 94.88 93 SER A CA 1
ATOM 713 C C . SER A 1 93 ? 4.207 10.252 3.272 1.00 94.88 93 SER A C 1
ATOM 715 O O . SER A 1 93 ? 3.860 10.020 4.426 1.00 94.88 93 SER A O 1
ATOM 717 N N . PRO A 1 94 ? 4.631 11.484 2.931 1.00 95.19 94 PRO A N 1
ATOM 718 C CA . PRO A 1 94 ? 5.363 11.840 1.715 1.00 95.19 94 PRO A CA 1
ATOM 719 C C . PRO A 1 94 ? 6.752 11.179 1.688 1.00 95.19 94 PRO A C 1
ATOM 721 O O . PRO A 1 94 ? 7.178 10.590 2.682 1.00 95.19 94 PRO A O 1
ATOM 724 N N . ARG A 1 95 ? 7.465 11.311 0.561 1.00 94.69 95 ARG A N 1
ATOM 725 C CA . ARG A 1 95 ? 8.791 10.713 0.314 1.00 94.69 95 ARG A CA 1
ATOM 726 C C . ARG A 1 95 ? 9.773 10.854 1.482 1.00 94.69 95 ARG A C 1
ATOM 728 O O . ARG A 1 95 ? 10.478 9.911 1.818 1.00 94.69 95 ARG A O 1
ATOM 735 N N . THR A 1 96 ? 9.787 12.020 2.132 1.00 95.19 96 THR A N 1
ATOM 736 C CA . THR A 1 96 ? 10.676 12.334 3.264 1.00 95.19 96 THR A CA 1
ATOM 737 C C . THR A 1 96 ? 10.483 11.419 4.474 1.00 95.19 96 THR A C 1
ATOM 739 O O . THR A 1 96 ? 11.376 11.326 5.310 1.00 95.19 96 THR A O 1
ATOM 742 N N . HIS A 1 97 ? 9.334 10.750 4.599 1.00 95.81 97 HIS A N 1
ATOM 743 C CA . HIS A 1 97 ? 9.058 9.810 5.686 1.00 95.81 97 HIS A CA 1
ATOM 744 C C . HIS A 1 97 ? 9.206 8.348 5.254 1.00 95.81 97 HIS A C 1
ATOM 746 O O . HIS A 1 97 ? 9.380 7.487 6.117 1.00 95.81 97 HIS A O 1
ATOM 752 N N . THR A 1 98 ? 9.130 8.061 3.951 1.00 96.44 98 THR A N 1
ATOM 753 C CA . THR A 1 98 ? 9.069 6.703 3.396 1.00 96.44 98 THR A CA 1
ATOM 754 C C . THR A 1 98 ? 10.220 5.831 3.892 1.00 96.44 98 THR A C 1
ATOM 756 O O . THR A 1 98 ? 9.976 4.737 4.394 1.00 96.44 98 THR A O 1
ATOM 759 N N . ASP A 1 99 ? 11.458 6.326 3.828 1.00 96.38 99 ASP A N 1
ATOM 760 C CA . ASP A 1 99 ? 12.644 5.552 4.209 1.00 96.38 99 ASP A CA 1
ATOM 761 C C . ASP A 1 99 ? 12.657 5.158 5.684 1.00 96.38 99 ASP A C 1
ATOM 763 O O . ASP A 1 99 ? 12.902 4.001 6.014 1.00 96.38 99 ASP A O 1
ATOM 767 N N . THR A 1 100 ? 12.342 6.085 6.587 1.00 95.69 100 THR A N 1
ATOM 768 C CA . THR A 1 100 ? 12.279 5.777 8.022 1.00 95.69 100 THR A CA 1
ATOM 769 C C . THR A 1 100 ? 11.146 4.805 8.335 1.00 95.69 100 THR A C 1
ATOM 771 O O . THR A 1 100 ? 11.323 3.886 9.130 1.00 95.69 100 THR A O 1
ATOM 774 N N . MET A 1 101 ? 9.984 4.983 7.705 1.00 95.25 101 MET A N 1
ATOM 775 C CA . MET A 1 101 ? 8.826 4.119 7.938 1.00 95.25 101 MET A CA 1
ATOM 776 C C . MET A 1 101 ? 9.090 2.692 7.449 1.00 95.25 101 MET A C 1
ATOM 778 O O . MET A 1 101 ? 8.763 1.735 8.150 1.00 95.25 101 MET A O 1
ATOM 782 N N . MET A 1 102 ? 9.757 2.543 6.303 1.00 96.62 102 MET A N 1
ATOM 783 C CA . MET A 1 102 ? 10.174 1.240 5.786 1.00 96.62 102 MET A CA 1
ATOM 784 C C . MET A 1 102 ? 11.351 0.642 6.566 1.00 96.62 102 MET A C 1
ATOM 786 O O . MET A 1 102 ? 11.390 -0.568 6.759 1.00 96.62 102 MET A O 1
ATOM 790 N N . ALA A 1 103 ? 12.254 1.452 7.120 1.00 95.44 103 ALA A N 1
ATOM 791 C CA . ALA A 1 103 ? 13.302 0.947 8.007 1.00 95.44 103 ALA A CA 1
ATOM 792 C C . ALA A 1 103 ? 12.733 0.326 9.297 1.00 95.44 103 ALA A C 1
ATOM 794 O O . ALA A 1 103 ? 13.270 -0.660 9.794 1.00 95.44 103 ALA A O 1
ATOM 795 N N . LEU A 1 104 ? 11.644 0.888 9.834 1.00 91.44 104 LEU A N 1
ATOM 796 C CA . LEU A 1 104 ? 11.014 0.407 11.068 1.00 91.44 104 LEU A CA 1
ATOM 797 C C . LEU A 1 104 ? 10.013 -0.734 10.834 1.00 91.44 104 LEU A C 1
ATOM 799 O O . LEU A 1 104 ? 9.900 -1.631 11.669 1.00 91.44 104 LEU A O 1
ATOM 803 N N . HIS A 1 105 ? 9.270 -0.693 9.725 1.00 90.75 105 HIS A N 1
ATOM 804 C CA . HIS A 1 105 ? 8.101 -1.556 9.502 1.00 90.75 105 HIS A CA 1
ATOM 805 C C . HIS A 1 105 ? 8.034 -2.169 8.094 1.00 90.75 105 HIS A C 1
ATOM 807 O O . HIS A 1 105 ? 6.993 -2.684 7.682 1.00 90.75 105 HIS A O 1
ATOM 813 N N . GLY A 1 106 ? 9.126 -2.102 7.332 1.00 93.12 106 GLY A N 1
ATOM 814 C CA . GLY A 1 106 ? 9.169 -2.502 5.927 1.00 93.12 106 GLY A CA 1
ATOM 815 C C . GLY A 1 106 ? 8.708 -3.933 5.663 1.00 93.12 106 GLY A C 1
ATOM 816 O O . GLY A 1 106 ? 7.833 -4.108 4.816 1.00 93.12 106 GLY A O 1
ATOM 817 N N . PRO A 1 107 ? 9.202 -4.957 6.388 1.00 92.62 107 PRO A N 1
ATOM 818 C CA . PRO A 1 107 ? 8.753 -6.335 6.193 1.00 92.62 107 PRO A CA 1
ATOM 819 C C . PRO A 1 107 ? 7.234 -6.502 6.336 1.00 92.62 107 PRO A C 1
ATOM 821 O O . PRO A 1 107 ? 6.603 -7.148 5.504 1.00 92.62 107 PRO A O 1
ATOM 824 N N . GLN A 1 108 ? 6.635 -5.869 7.347 1.00 91.62 108 GLN A N 1
ATOM 825 C CA . GLN A 1 108 ? 5.204 -5.959 7.632 1.00 91.62 108 GLN A CA 1
ATOM 826 C C . GLN A 1 108 ? 4.370 -5.242 6.568 1.00 91.62 108 GLN A C 1
ATOM 828 O O . GLN A 1 108 ? 3.365 -5.781 6.108 1.00 91.62 108 GLN A O 1
ATOM 833 N N . VAL A 1 109 ? 4.798 -4.046 6.149 1.00 94.88 109 VAL A N 1
ATOM 834 C CA . VAL A 1 109 ? 4.133 -3.297 5.072 1.00 94.88 109 VAL A CA 1
ATOM 835 C C . VAL A 1 109 ? 4.197 -4.084 3.763 1.00 94.88 109 VAL A C 1
ATOM 837 O O . VAL A 1 109 ? 3.167 -4.258 3.114 1.00 94.88 109 VAL A O 1
ATOM 840 N N . MET A 1 110 ? 5.368 -4.617 3.402 1.00 97.25 110 MET A N 1
ATOM 841 C CA . MET A 1 110 ? 5.541 -5.418 2.185 1.00 97.25 110 MET A CA 1
ATOM 842 C C . MET A 1 110 ? 4.678 -6.675 2.204 1.00 97.25 110 MET A C 1
ATOM 844 O O . MET A 1 110 ? 3.989 -6.953 1.228 1.00 97.25 110 MET A O 1
ATOM 848 N N . GLN A 1 111 ? 4.666 -7.415 3.312 1.00 95.50 111 GLN A N 1
ATOM 849 C CA . GLN A 1 111 ? 3.855 -8.623 3.434 1.00 95.50 111 GLN A CA 1
ATOM 850 C C . GLN A 1 111 ? 2.350 -8.309 3.364 1.00 95.50 111 GLN A C 1
ATOM 852 O O . GLN A 1 111 ? 1.610 -9.041 2.710 1.00 95.50 111 GLN A O 1
ATOM 857 N N . GLY A 1 112 ? 1.892 -7.204 3.963 1.00 95.75 112 GLY A N 1
ATOM 858 C CA . GLY A 1 112 ? 0.503 -6.750 3.840 1.00 95.75 112 GLY A CA 1
ATOM 859 C C . GLY A 1 112 ? 0.119 -6.381 2.403 1.00 95.75 112 GLY A C 1
ATOM 860 O O . GLY A 1 112 ? -0.956 -6.747 1.933 1.00 95.75 112 GLY A O 1
ATOM 861 N N . VAL A 1 113 ? 1.015 -5.710 1.677 1.00 97.69 113 VAL A N 1
ATOM 862 C CA . VAL A 1 113 ? 0.822 -5.388 0.256 1.00 97.69 113 VAL A CA 1
ATOM 863 C C . VAL A 1 113 ? 0.780 -6.656 -0.600 1.00 97.69 113 VAL A C 1
ATOM 865 O O . VAL A 1 113 ? -0.119 -6.797 -1.427 1.00 97.69 113 VAL A O 1
ATOM 868 N N . ILE A 1 114 ? 1.704 -7.597 -0.386 1.00 96.88 114 ILE A N 1
ATOM 869 C CA . ILE A 1 114 ? 1.753 -8.873 -1.118 1.00 96.88 114 ILE A CA 1
ATOM 870 C C . ILE A 1 114 ? 0.459 -9.663 -0.905 1.00 96.88 114 ILE A C 1
ATOM 872 O O . ILE A 1 114 ? -0.148 -10.083 -1.889 1.00 96.88 114 ILE A O 1
ATOM 876 N N . LEU A 1 115 ? -0.014 -9.770 0.343 1.00 96.12 115 LEU A N 1
ATOM 877 C CA . LEU A 1 115 ? -1.275 -10.435 0.682 1.00 96.12 115 LEU A CA 1
ATOM 878 C C . LEU A 1 115 ? -2.443 -9.902 -0.163 1.00 96.12 115 LEU A C 1
ATOM 880 O O . LEU A 1 115 ? -3.212 -10.678 -0.727 1.00 96.12 115 LEU A O 1
ATOM 884 N N . VAL A 1 116 ? -2.556 -8.578 -0.294 1.00 97.75 116 VAL A N 1
ATOM 885 C CA . VAL A 1 116 ? -3.632 -7.942 -1.069 1.00 97.75 116 VAL A CA 1
ATOM 886 C C . VAL A 1 116 ? -3.448 -8.128 -2.578 1.00 97.75 116 VAL A C 1
ATOM 888 O O . VAL A 1 116 ? -4.424 -8.305 -3.306 1.00 97.75 116 VAL A O 1
ATOM 891 N N . LEU A 1 117 ? -2.216 -8.115 -3.085 1.00 97.38 117 LEU A N 1
ATOM 892 C CA . LEU A 1 117 ? -1.970 -8.330 -4.513 1.00 97.38 117 LEU A CA 1
ATOM 893 C C . LEU A 1 117 ? -2.218 -9.784 -4.945 1.00 97.38 117 LEU A C 1
ATOM 895 O O . LEU A 1 117 ? -2.575 -10.017 -6.103 1.00 97.38 117 LEU A O 1
ATOM 899 N N . GLU A 1 118 ? -2.026 -10.743 -4.039 1.00 95.19 118 GLU A N 1
ATOM 900 C CA . GLU A 1 118 ? -2.262 -12.176 -4.260 1.00 95.19 118 GLU A CA 1
ATOM 901 C C . GLU A 1 118 ? -3.709 -12.595 -4.007 1.00 95.19 118 GLU A C 1
ATOM 903 O O . GLU A 1 118 ? -4.191 -13.543 -4.628 1.00 95.19 118 GLU A O 1
ATOM 908 N N . GLY A 1 119 ? -4.419 -11.871 -3.143 1.00 94.56 119 GLY A N 1
ATOM 909 C CA . GLY A 1 119 ? -5.813 -12.150 -2.837 1.00 94.56 119 GLY A CA 1
ATOM 910 C C . GLY A 1 119 ? -6.763 -11.948 -4.032 1.00 94.56 119 GLY A C 1
ATOM 911 O O . GLY A 1 119 ? -6.465 -11.199 -4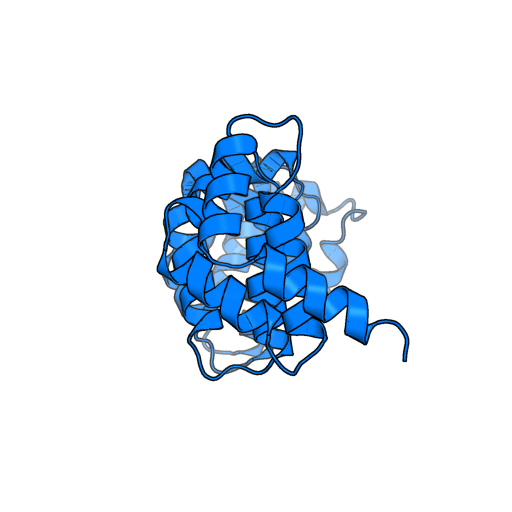.976 1.00 94.56 119 GLY A O 1
ATOM 912 N N . PRO A 1 120 ? -7.956 -12.575 -3.989 1.00 95.12 120 PRO A N 1
ATOM 913 C CA . PRO A 1 120 ? -9.002 -12.449 -5.005 1.00 95.12 120 PRO A CA 1
ATOM 914 C C . PRO A 1 120 ? -9.766 -11.119 -4.861 1.00 95.12 120 PRO A C 1
ATOM 916 O O . PRO A 1 120 ? -10.986 -11.087 -4.719 1.00 95.12 120 PRO A O 1
ATOM 919 N N . HIS A 1 121 ? -9.034 -10.007 -4.844 1.00 96.50 121 HIS A N 1
ATOM 920 C CA . HIS A 1 121 ? -9.585 -8.666 -4.679 1.00 96.50 121 HIS A CA 1
ATOM 921 C C . HIS A 1 121 ? -9.854 -7.982 -6.020 1.00 96.50 121 HIS A C 1
ATOM 923 O O . HIS A 1 121 ? -9.246 -8.314 -7.041 1.00 96.50 121 HIS A O 1
ATOM 929 N N . THR A 1 122 ? -10.754 -6.999 -5.997 1.00 96.94 122 THR A N 1
ATOM 930 C CA . THR A 1 122 ? -11.100 -6.200 -7.175 1.00 96.94 122 THR A CA 1
ATOM 931 C C . THR A 1 122 ? -9.918 -5.332 -7.632 1.00 96.94 122 THR A C 1
ATOM 933 O O . THR A 1 122 ? -8.999 -5.072 -6.840 1.00 96.94 122 THR A O 1
ATOM 936 N N . PRO A 1 123 ? -9.919 -4.854 -8.891 1.00 97.62 123 PRO A N 1
ATOM 937 C CA . PRO A 1 123 ? -8.892 -3.942 -9.381 1.00 97.62 123 PRO A CA 1
ATOM 938 C C . PRO A 1 123 ? -8.703 -2.704 -8.498 1.00 97.62 123 PRO A C 1
ATOM 940 O O . PRO A 1 123 ? -7.573 -2.337 -8.217 1.00 97.62 123 PRO A O 1
ATOM 943 N N . GLU A 1 124 ? -9.769 -2.116 -7.963 1.00 96.88 124 GLU A N 1
ATOM 944 C CA . GLU A 1 124 ? -9.694 -0.900 -7.138 1.00 96.88 124 GLU A CA 1
ATOM 945 C C . GLU A 1 124 ? -8.932 -1.140 -5.825 1.00 96.88 124 GLU A C 1
ATOM 947 O O . GLU A 1 124 ? -8.183 -0.284 -5.354 1.00 96.88 124 GLU A O 1
ATOM 952 N N . VAL A 1 125 ? -9.086 -2.325 -5.229 1.00 98.06 125 VAL A N 1
ATOM 953 C CA . VAL A 1 125 ? -8.348 -2.714 -4.018 1.00 98.06 125 VAL A CA 1
ATOM 954 C C . VAL A 1 125 ? -6.869 -2.939 -4.348 1.00 98.06 125 VAL A C 1
ATOM 956 O O . VAL A 1 125 ? -5.985 -2.462 -3.633 1.00 98.06 125 VAL A O 1
ATOM 959 N N . LYS A 1 126 ? -6.588 -3.643 -5.449 1.00 98.50 126 LYS A N 1
ATOM 960 C CA . LYS A 1 126 ? -5.219 -3.933 -5.902 1.00 98.50 126 LYS A CA 1
ATOM 961 C C . LYS A 1 126 ? -4.474 -2.671 -6.335 1.00 98.50 126 LYS A C 1
ATOM 963 O O . LYS A 1 126 ? -3.285 -2.542 -6.055 1.00 98.50 126 LYS A O 1
ATOM 968 N N . GLU A 1 127 ? -5.174 -1.710 -6.927 1.00 98.31 127 GLU A N 1
ATOM 969 C CA . GLU A 1 127 ? -4.654 -0.388 -7.273 1.00 98.31 127 GLU A CA 1
ATOM 970 C C . GLU A 1 127 ? -4.096 0.328 -6.036 1.00 98.31 127 GLU A C 1
ATOM 972 O O . GLU A 1 127 ? -2.987 0.859 -6.077 1.00 98.31 127 GLU A O 1
ATOM 977 N N . GLN A 1 128 ? -4.800 0.280 -4.897 1.00 98.19 128 GLN A N 1
ATOM 978 C CA . GLN A 1 128 ? -4.293 0.885 -3.661 1.00 98.19 128 GLN A CA 1
ATOM 979 C C . GLN A 1 128 ? -3.002 0.211 -3.179 1.00 98.19 128 GLN A C 1
ATOM 981 O O . GLN A 1 128 ? -2.084 0.898 -2.731 1.00 98.19 128 GLN A O 1
ATOM 986 N N . ALA A 1 129 ? -2.896 -1.114 -3.305 1.00 98.50 129 ALA A N 1
ATOM 987 C CA . ALA A 1 129 ? -1.678 -1.849 -2.973 1.00 98.50 129 ALA A CA 1
ATOM 988 C C . ALA A 1 129 ? -0.506 -1.483 -3.908 1.00 98.50 129 ALA A C 1
ATOM 990 O O . ALA A 1 129 ? 0.608 -1.248 -3.435 1.00 98.50 129 ALA A O 1
ATOM 991 N N . LEU A 1 130 ? -0.756 -1.335 -5.213 1.00 98.69 130 LEU A N 1
ATOM 992 C CA . LEU A 1 130 ? 0.241 -0.849 -6.175 1.00 98.69 130 LEU A CA 1
ATOM 993 C C . LEU A 1 130 ? 0.654 0.605 -5.899 1.00 98.69 130 LEU A C 1
ATOM 995 O O . LEU A 1 130 ? 1.836 0.930 -5.976 1.00 98.69 130 LEU A O 1
ATOM 999 N N . CYS A 1 131 ? -0.277 1.473 -5.497 1.00 98.38 131 CYS A N 1
ATOM 1000 C CA . CYS A 1 131 ? 0.032 2.844 -5.086 1.00 98.38 131 CYS A CA 1
ATOM 1001 C C . CYS A 1 131 ? 0.954 2.892 -3.854 1.00 98.38 131 CYS A C 1
ATOM 1003 O O . CYS A 1 131 ? 1.821 3.763 -3.768 1.00 98.38 131 CYS A O 1
ATOM 1005 N N . ILE A 1 132 ? 0.797 1.961 -2.903 1.00 98.62 132 ILE A N 1
ATOM 1006 C CA . ILE A 1 132 ? 1.716 1.819 -1.761 1.00 98.62 132 ILE A CA 1
ATOM 1007 C C . ILE A 1 132 ? 3.115 1.434 -2.261 1.00 98.62 132 ILE A C 1
ATOM 1009 O O . ILE A 1 132 ? 4.087 2.071 -1.855 1.00 98.62 132 ILE A O 1
ATOM 1013 N N . LEU A 1 133 ? 3.230 0.464 -3.182 1.00 98.75 133 LEU A N 1
ATOM 1014 C CA . LEU A 1 133 ? 4.515 0.128 -3.814 1.00 98.75 133 LEU A CA 1
ATOM 1015 C C . LEU A 1 133 ? 5.121 1.325 -4.551 1.00 98.75 133 LEU A C 1
ATOM 1017 O O . LEU A 1 133 ? 6.318 1.558 -4.434 1.00 98.75 133 LEU A O 1
ATOM 1021 N N . GLY A 1 134 ? 4.308 2.124 -5.241 1.00 98.50 134 GLY A N 1
ATOM 1022 C CA . GLY A 1 134 ? 4.754 3.345 -5.909 1.00 98.50 134 GLY A CA 1
ATOM 1023 C C . GLY A 1 134 ? 5.382 4.356 -4.945 1.00 98.50 134 GLY A C 1
ATOM 1024 O O . GLY A 1 134 ? 6.437 4.913 -5.253 1.00 98.50 134 GLY A O 1
ATOM 1025 N N . ASN A 1 135 ? 4.790 4.543 -3.761 1.00 98.44 135 ASN A N 1
ATOM 1026 C CA . ASN A 1 135 ? 5.365 5.380 -2.704 1.00 98.44 135 ASN A CA 1
ATOM 1027 C C . ASN A 1 135 ? 6.665 4.782 -2.140 1.00 98.44 135 ASN A C 1
ATOM 1029 O O . ASN A 1 135 ? 7.627 5.509 -1.917 1.00 98.44 135 ASN A O 1
ATOM 1033 N N . ILE A 1 136 ? 6.723 3.461 -1.937 1.00 98.50 136 ILE A N 1
ATOM 1034 C CA . ILE A 1 136 ? 7.934 2.764 -1.468 1.00 98.50 136 ILE A CA 1
ATOM 1035 C C . ILE A 1 136 ? 9.068 2.890 -2.497 1.00 98.50 136 ILE A C 1
ATOM 1037 O O . ILE A 1 136 ? 10.203 3.178 -2.124 1.00 98.50 136 ILE A O 1
ATOM 1041 N N . ALA A 1 137 ? 8.761 2.741 -3.787 1.00 98.31 137 ALA A N 1
ATOM 1042 C CA . ALA A 1 137 ? 9.704 2.900 -4.892 1.00 98.31 137 ALA A CA 1
ATOM 1043 C C . ALA A 1 137 ? 10.301 4.317 -4.971 1.00 98.31 137 ALA A C 1
ATOM 1045 O O . ALA A 1 137 ? 11.441 4.488 -5.411 1.00 98.31 137 ALA A O 1
ATOM 1046 N N . ASP A 1 138 ? 9.550 5.329 -4.528 1.00 96.94 138 ASP A N 1
ATOM 1047 C CA . ASP A 1 138 ? 9.989 6.725 -4.488 1.00 96.94 138 ASP A CA 1
ATOM 1048 C C . ASP A 1 138 ? 11.048 6.991 -3.394 1.00 96.94 138 ASP A C 1
ATOM 1050 O O . ASP A 1 138 ? 11.929 7.838 -3.572 1.00 96.94 138 ASP A O 1
ATOM 1054 N N . GLY A 1 139 ? 11.026 6.249 -2.281 1.00 96.44 139 GLY A N 1
ATOM 1055 C CA . GLY A 1 139 ? 11.994 6.390 -1.180 1.00 96.44 139 GLY A CA 1
ATOM 1056 C C . GLY A 1 139 ? 13.391 5.867 -1.529 1.00 96.44 139 GLY A C 1
ATOM 1057 O O . GLY A 1 139 ? 13.519 4.945 -2.331 1.00 96.44 139 GLY A O 1
ATOM 1058 N N . GLU A 1 140 ? 14.441 6.459 -0.949 1.00 94.25 140 GLU A N 1
ATOM 1059 C CA . GLU A 1 140 ? 15.842 6.233 -1.334 1.00 94.25 140 GLU A CA 1
ATOM 1060 C C . GLU A 1 140 ? 16.320 4.792 -1.107 1.00 94.25 140 GLU A C 1
ATOM 1062 O O . GLU A 1 140 ? 16.868 4.168 -2.019 1.00 94.25 140 GLU A O 1
ATOM 1067 N N . ARG A 1 141 ? 16.083 4.286 0.104 1.00 95.38 141 ARG A N 1
ATOM 1068 C CA . ARG A 1 141 ? 16.392 2.931 0.583 1.00 95.38 141 ARG A CA 1
ATOM 1069 C C . ARG A 1 141 ? 15.145 2.054 0.601 1.00 95.38 141 ARG A C 1
ATOM 1071 O O . ARG A 1 141 ? 15.231 0.845 0.428 1.00 95.38 141 ARG A O 1
ATOM 1078 N N . ALA A 1 142 ? 13.968 2.652 0.778 1.00 97.44 142 ALA A N 1
ATOM 1079 C CA . ALA A 1 142 ? 12.687 1.954 0.796 1.00 97.44 142 ALA A CA 1
ATOM 1080 C C . ALA A 1 142 ? 12.468 1.094 -0.459 1.00 97.44 142 ALA A C 1
ATOM 1082 O O . ALA A 1 142 ? 11.995 -0.038 -0.356 1.00 97.44 142 ALA A O 1
ATOM 1083 N N . ARG A 1 143 ? 12.880 1.588 -1.632 1.00 97.06 143 ARG A N 1
ATOM 1084 C CA . ARG A 1 143 ? 12.808 0.851 -2.901 1.00 97.06 143 ARG A CA 1
ATOM 1085 C C . ARG A 1 143 ? 13.564 -0.475 -2.901 1.00 97.06 143 ARG A C 1
ATOM 1087 O O . ARG A 1 143 ? 13.225 -1.350 -3.696 1.00 97.06 143 ARG A O 1
ATOM 1094 N N . ASP A 1 144 ? 14.549 -0.655 -2.023 1.00 96.44 144 ASP A N 1
ATOM 1095 C CA . ASP A 1 144 ? 15.318 -1.896 -1.946 1.00 96.44 144 ASP A CA 1
ATOM 1096 C C . ASP A 1 144 ? 14.444 -3.062 -1.479 1.00 96.44 144 ASP A C 1
ATOM 1098 O O . ASP A 1 144 ? 14.671 -4.195 -1.898 1.00 96.44 144 ASP A O 1
ATOM 1102 N N . HIS A 1 145 ? 13.372 -2.801 -0.720 1.00 97.75 145 HIS A N 1
ATOM 1103 C CA . HIS A 1 145 ? 12.365 -3.817 -0.397 1.00 97.75 145 HIS A CA 1
ATOM 1104 C C . HIS A 1 145 ? 11.662 -4.377 -1.641 1.00 97.75 145 HIS A C 1
ATOM 1106 O O . HIS A 1 145 ? 11.249 -5.534 -1.638 1.00 97.75 145 HIS A O 1
ATOM 1112 N N . ILE A 1 146 ? 11.537 -3.572 -2.700 1.00 98.25 146 ILE A N 1
ATOM 1113 C CA . ILE A 1 146 ? 10.974 -3.999 -3.983 1.00 98.25 146 ILE A CA 1
ATOM 1114 C C . ILE A 1 146 ? 12.072 -4.632 -4.834 1.00 98.25 146 ILE A C 1
ATOM 1116 O O . ILE A 1 146 ? 11.919 -5.753 -5.305 1.00 98.25 146 ILE A O 1
ATOM 1120 N N . MET A 1 147 ? 13.210 -3.950 -4.995 1.00 97.69 147 MET A N 1
ATOM 1121 C CA . MET A 1 147 ? 14.290 -4.414 -5.870 1.00 97.69 147 MET A CA 1
ATOM 1122 C C . MET A 1 147 ? 14.926 -5.728 -5.406 1.00 97.69 147 MET A C 1
ATOM 1124 O O . MET A 1 147 ? 15.430 -6.474 -6.240 1.00 97.69 147 MET A O 1
ATOM 1128 N N . SER A 1 148 ? 14.920 -6.036 -4.108 1.00 96.38 148 SER A N 1
ATOM 1129 C CA . SER A 1 148 ? 15.426 -7.312 -3.578 1.00 96.38 148 SER A CA 1
ATOM 1130 C C . SER A 1 148 ? 14.408 -8.456 -3.640 1.00 96.38 148 SER A C 1
ATOM 1132 O O . SER A 1 148 ? 14.802 -9.610 -3.493 1.00 96.38 148 SER A O 1
ATOM 1134 N N . ASN A 1 149 ? 13.130 -8.168 -3.904 1.00 96.69 149 ASN A N 1
ATOM 1135 C CA . ASN A 1 149 ? 12.058 -9.156 -3.915 1.00 96.69 149 ASN A CA 1
ATOM 1136 C C . ASN A 1 149 ? 11.661 -9.520 -5.357 1.00 96.69 149 ASN A C 1
ATOM 1138 O O . ASN A 1 149 ? 10.974 -8.766 -6.048 1.00 96.69 149 ASN A O 1
ATOM 1142 N N . GLU A 1 150 ? 12.106 -10.690 -5.819 1.00 95.62 150 GLU A N 1
ATOM 1143 C CA . GLU A 1 150 ? 11.879 -11.144 -7.196 1.00 95.62 150 GLU A CA 1
ATOM 1144 C C . GLU A 1 150 ? 10.395 -11.368 -7.516 1.00 95.62 150 GLU A C 1
ATOM 1146 O O . GLU A 1 150 ? 9.950 -11.032 -8.615 1.00 95.62 150 GLU A O 1
ATOM 1151 N N . ASP A 1 151 ? 9.616 -11.864 -6.556 1.00 95.88 151 ASP A N 1
ATOM 1152 C CA . ASP A 1 151 ? 8.190 -12.132 -6.745 1.00 95.88 151 ASP A CA 1
ATOM 1153 C C . ASP A 1 151 ? 7.393 -10.835 -6.896 1.00 95.88 151 ASP A C 1
ATOM 1155 O O . ASP A 1 151 ? 6.514 -10.736 -7.754 1.00 95.88 151 ASP A O 1
ATOM 1159 N N . VAL A 1 152 ? 7.738 -9.799 -6.123 1.00 97.12 152 VAL A N 1
ATOM 1160 C CA . VAL A 1 152 ? 7.136 -8.465 -6.268 1.00 97.12 152 VAL A CA 1
ATOM 1161 C C . VAL A 1 152 ? 7.489 -7.856 -7.625 1.00 97.12 152 VAL A C 1
ATOM 1163 O O . VAL A 1 152 ? 6.607 -7.300 -8.277 1.00 97.12 152 VAL A O 1
ATOM 1166 N N . LEU A 1 153 ? 8.740 -7.983 -8.084 1.00 97.81 153 LEU A N 1
ATOM 1167 C CA . LEU A 1 153 ? 9.148 -7.485 -9.403 1.00 97.81 153 LEU A CA 1
ATOM 1168 C C . LEU A 1 153 ? 8.393 -8.180 -10.542 1.00 97.81 153 LEU A C 1
ATOM 1170 O O . LEU A 1 153 ? 7.854 -7.498 -11.411 1.00 97.81 153 LEU A O 1
ATOM 1174 N N . LYS A 1 154 ? 8.307 -9.515 -10.520 1.00 96.50 154 LYS A N 1
ATOM 1175 C CA . LYS A 1 154 ? 7.525 -10.288 -11.501 1.00 96.50 154 LYS A CA 1
ATOM 1176 C C . LYS A 1 154 ? 6.063 -9.859 -11.500 1.00 96.50 154 LYS A C 1
ATOM 1178 O O . LYS A 1 154 ? 5.507 -9.558 -12.547 1.00 96.50 154 LYS A O 1
ATOM 1183 N N . LYS A 1 155 ? 5.472 -9.715 -10.314 1.00 96.62 155 LYS A N 1
ATOM 1184 C CA . LYS A 1 155 ? 4.076 -9.303 -10.174 1.00 96.62 155 LYS A CA 1
ATOM 1185 C C . LYS A 1 155 ? 3.828 -7.880 -10.688 1.00 96.62 155 LYS A C 1
ATOM 1187 O O . LYS A 1 155 ? 2.804 -7.633 -11.314 1.00 96.62 155 LYS A O 1
ATOM 1192 N N . LEU A 1 156 ? 4.754 -6.942 -10.465 1.00 97.94 156 LEU A N 1
ATOM 1193 C CA . LEU A 1 156 ? 4.678 -5.600 -11.055 1.00 97.94 156 LEU A CA 1
ATOM 1194 C C . LEU A 1 156 ? 4.682 -5.662 -12.587 1.00 97.94 156 LEU A C 1
ATOM 1196 O O . LEU A 1 156 ? 3.885 -4.975 -13.219 1.00 97.94 156 LEU A O 1
ATOM 1200 N N . ILE A 1 157 ? 5.530 -6.508 -13.172 1.00 97.44 157 ILE A N 1
ATOM 1201 C CA . ILE A 1 157 ? 5.607 -6.723 -14.624 1.00 97.44 157 ILE A CA 1
ATOM 1202 C C . ILE A 1 157 ? 4.311 -7.337 -15.167 1.00 97.44 157 ILE A C 1
ATOM 1204 O O . ILE A 1 157 ? 3.811 -6.892 -16.202 1.00 97.44 157 ILE A O 1
ATOM 1208 N N . ASP A 1 158 ? 3.724 -8.299 -14.454 1.00 97.00 158 ASP A N 1
ATOM 1209 C CA . ASP A 1 158 ? 2.416 -8.859 -14.802 1.00 97.00 158 ASP A CA 1
ATOM 1210 C C . ASP A 1 158 ? 1.338 -7.765 -14.793 1.00 97.00 158 ASP A C 1
ATOM 1212 O O . ASP A 1 158 ? 0.545 -7.658 -15.730 1.00 97.00 158 ASP A O 1
ATOM 1216 N N . TYR A 1 159 ? 1.344 -6.891 -13.777 1.00 97.88 159 TYR A N 1
ATOM 1217 C CA . TYR A 1 159 ? 0.390 -5.785 -13.693 1.00 97.88 159 TYR A CA 1
ATOM 1218 C C . TYR A 1 159 ? 0.581 -4.724 -14.785 1.00 97.88 159 TYR A C 1
ATOM 1220 O O . TYR A 1 159 ? -0.413 -4.146 -15.218 1.00 97.88 159 TYR A O 1
ATOM 1228 N N . MET A 1 160 ? 1.797 -4.510 -15.304 1.00 97.12 160 MET A N 1
ATOM 1229 C CA . MET A 1 160 ? 2.005 -3.638 -16.473 1.00 97.12 160 MET A CA 1
ATOM 1230 C C . MET A 1 160 ? 1.278 -4.144 -17.728 1.00 97.12 160 MET A C 1
ATOM 1232 O O . MET A 1 160 ? 0.914 -3.347 -18.587 1.00 97.12 160 MET A O 1
ATOM 1236 N N . ASN A 1 161 ? 1.045 -5.453 -17.841 1.00 95.38 161 ASN A N 1
ATOM 1237 C CA . ASN A 1 161 ? 0.321 -6.063 -18.959 1.00 95.38 161 ASN A CA 1
ATOM 1238 C C . ASN A 1 161 ? -1.147 -6.364 -1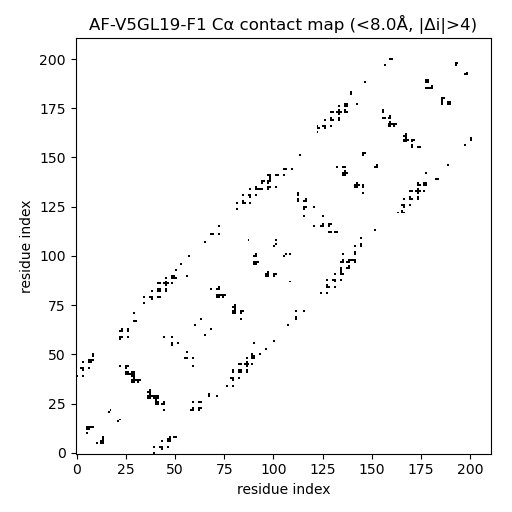8.621 1.00 95.38 161 ASN A C 1
ATOM 1240 O O . ASN A 1 161 ? -1.841 -7.030 -19.391 1.00 95.38 161 ASN A O 1
ATOM 1244 N N . HIS A 1 162 ? -1.634 -5.911 -17.464 1.00 95.62 162 HIS A N 1
ATOM 1245 C CA . HIS A 1 162 ? -2.990 -6.212 -17.032 1.00 95.62 162 HIS A CA 1
ATOM 1246 C C . HIS A 1 162 ? -4.018 -5.450 -17.885 1.00 95.62 162 HIS A C 1
ATOM 1248 O O . HIS A 1 162 ? -3.853 -4.252 -18.107 1.00 95.62 162 HIS A O 1
ATOM 1254 N N . PRO A 1 163 ? -5.145 -6.071 -18.283 1.00 94.00 163 PRO A N 1
ATOM 1255 C CA . PRO A 1 163 ? -6.177 -5.420 -19.101 1.00 94.00 163 PRO A CA 1
ATOM 1256 C C . PRO A 1 163 ? -6.946 -4.288 -18.395 1.00 94.00 163 PRO A C 1
ATOM 1258 O O . PRO A 1 163 ? -7.823 -3.679 -18.996 1.00 94.00 163 PRO A O 1
ATOM 1261 N N . ALA A 1 164 ? -6.670 -4.029 -17.114 1.00 95.81 164 ALA A N 1
ATOM 1262 C CA . ALA A 1 164 ? -7.360 -3.002 -16.337 1.00 95.81 164 ALA A CA 1
ATOM 1263 C C . ALA A 1 164 ? -6.463 -1.757 -16.284 1.00 95.81 164 ALA A C 1
ATOM 1265 O O . ALA A 1 164 ? -5.402 -1.841 -15.656 1.00 95.81 164 ALA A O 1
ATOM 1266 N N . PRO A 1 165 ? -6.869 -0.621 -16.885 1.00 94.88 165 PRO A N 1
ATOM 1267 C CA . PRO A 1 165 ? -6.009 0.557 -17.004 1.00 94.88 165 PRO A CA 1
ATOM 1268 C C . PRO A 1 165 ? -5.465 1.065 -15.666 1.00 94.88 165 PRO A C 1
ATOM 1270 O O . PRO A 1 165 ? -4.270 1.304 -15.551 1.00 94.88 165 PRO A O 1
ATOM 1273 N N . CYS A 1 166 ? -6.287 1.113 -14.612 1.00 96.38 166 CYS A N 1
ATOM 1274 C CA . CYS A 1 166 ? -5.849 1.584 -13.292 1.00 96.38 166 CYS A CA 1
ATOM 1275 C C . CYS A 1 166 ? -4.705 0.743 -12.690 1.00 96.38 166 CYS A C 1
ATOM 1277 O O . CYS A 1 166 ? -3.803 1.279 -12.040 1.00 96.38 166 CYS A O 1
ATOM 1279 N N . LEU A 1 167 ? -4.705 -0.575 -12.930 1.00 98.12 167 LEU A N 1
ATOM 1280 C CA . LEU A 1 167 ? -3.645 -1.474 -12.470 1.00 98.12 167 LEU A CA 1
ATOM 1281 C C . LEU A 1 167 ? -2.377 -1.309 -13.303 1.00 98.12 167 LEU A C 1
ATOM 1283 O O . LEU A 1 167 ? -1.284 -1.240 -12.738 1.00 98.12 167 LEU A O 1
ATOM 1287 N N . GLN A 1 168 ? -2.530 -1.199 -14.622 1.00 97.69 168 GLN A N 1
ATOM 1288 C CA . GLN A 1 168 ? -1.425 -0.949 -15.540 1.00 97.69 168 GLN A CA 1
ATOM 1289 C C . GLN A 1 168 ? -0.736 0.383 -15.230 1.00 97.69 168 GLN A C 1
ATOM 1291 O O . GLN A 1 168 ? 0.477 0.409 -15.031 1.00 97.69 168 GLN A O 1
ATOM 1296 N N . GLU A 1 169 ? -1.494 1.471 -15.107 1.00 96.44 169 GLU A N 1
ATOM 1297 C CA . GLU A 1 169 ? -0.983 2.800 -14.763 1.00 96.44 169 GLU A CA 1
ATOM 1298 C C . GLU A 1 169 ? -0.262 2.799 -13.411 1.00 96.44 169 GLU A C 1
ATOM 1300 O O . GLU A 1 169 ? 0.846 3.326 -13.299 1.00 96.44 169 GLU A O 1
ATOM 1305 N N . SER A 1 170 ? -0.833 2.146 -12.393 1.00 97.94 170 SER A N 1
ATOM 1306 C CA . SER A 1 170 ? -0.211 2.053 -11.067 1.00 97.94 170 SER A CA 1
ATOM 1307 C C . SER A 1 170 ? 1.093 1.247 -11.083 1.00 97.94 170 SER A C 1
ATOM 1309 O O . SER A 1 170 ? 2.066 1.615 -10.416 1.00 97.94 170 SER A O 1
ATOM 1311 N N . ALA A 1 171 ? 1.152 0.162 -11.860 1.00 98.44 171 ALA A N 1
ATOM 1312 C CA . ALA A 1 171 ? 2.374 -0.619 -12.034 1.00 98.44 171 ALA A CA 1
ATOM 1313 C C . ALA A 1 171 ? 3.447 0.176 -12.792 1.00 98.44 171 ALA A C 1
ATOM 1315 O O . ALA A 1 171 ? 4.594 0.244 -12.345 1.00 98.44 171 ALA A O 1
ATOM 1316 N N . VAL A 1 172 ? 3.071 0.850 -13.883 1.00 97.56 172 VAL A N 1
ATOM 1317 C CA . VAL A 1 172 ? 3.960 1.734 -14.653 1.00 97.56 172 VAL A CA 1
ATOM 1318 C C . VAL A 1 172 ? 4.481 2.876 -13.779 1.00 97.56 172 VAL A C 1
ATOM 1320 O O . VAL A 1 172 ? 5.676 3.171 -13.816 1.00 97.56 172 VAL A O 1
ATOM 1323 N N . PHE A 1 173 ? 3.637 3.473 -12.933 1.00 97.44 173 PHE A N 1
ATOM 1324 C CA . PHE A 1 173 ? 4.048 4.491 -11.964 1.00 97.44 173 PHE A CA 1
ATOM 1325 C C . PHE A 1 173 ? 5.125 3.967 -11.003 1.00 97.44 173 PHE A C 1
ATOM 1327 O O . PHE A 1 173 ? 6.142 4.632 -10.788 1.00 97.44 173 PHE A O 1
ATOM 1334 N N . CYS A 1 174 ? 4.958 2.749 -10.476 1.00 98.19 174 CYS A N 1
ATOM 1335 C CA . CYS A 1 174 ? 5.965 2.115 -9.627 1.00 98.19 174 CYS A CA 1
ATOM 1336 C C . CYS A 1 174 ? 7.294 1.908 -10.377 1.00 98.19 174 CYS A C 1
ATOM 1338 O O . CYS A 1 174 ? 8.355 2.272 -9.868 1.00 98.19 174 CYS A O 1
ATOM 1340 N N . ILE A 1 175 ? 7.251 1.383 -11.605 1.00 98.06 175 ILE A N 1
ATOM 1341 C CA . ILE A 1 175 ? 8.441 1.190 -12.449 1.00 98.06 175 ILE A CA 1
ATOM 1342 C C . ILE A 1 175 ? 9.135 2.518 -12.775 1.00 98.06 175 ILE A C 1
ATOM 1344 O O . ILE A 1 175 ? 10.365 2.601 -12.731 1.00 98.06 175 ILE A O 1
ATOM 1348 N N . ASN A 1 176 ? 8.376 3.577 -13.055 1.00 97.06 176 ASN A N 1
ATOM 1349 C CA . ASN A 1 176 ? 8.922 4.909 -13.302 1.00 97.06 176 ASN A CA 1
ATOM 1350 C C . ASN A 1 176 ? 9.712 5.427 -12.085 1.00 97.06 176 ASN A C 1
ATOM 1352 O O . ASN A 1 176 ? 10.825 5.934 -12.227 1.00 97.06 176 ASN A O 1
ATOM 1356 N N . ASN A 1 177 ? 9.196 5.218 -10.871 1.00 97.56 177 ASN A N 1
ATOM 1357 C CA . ASN A 1 177 ? 9.921 5.580 -9.651 1.00 97.56 177 ASN A CA 1
ATOM 1358 C C . ASN A 1 177 ? 11.196 4.740 -9.460 1.00 97.56 177 ASN A C 1
ATOM 1360 O O . ASN A 1 177 ? 12.249 5.299 -9.152 1.00 97.56 177 ASN A O 1
ATOM 1364 N N . LEU A 1 178 ? 11.153 3.428 -9.723 1.00 97.50 178 LEU A N 1
ATOM 1365 C CA . LEU A 1 178 ? 12.333 2.553 -9.617 1.00 97.50 178 LEU A CA 1
ATOM 1366 C C . LEU A 1 178 ? 13.433 2.891 -10.637 1.00 97.50 178 LEU A C 1
ATOM 1368 O O . LEU A 1 178 ? 14.622 2.716 -10.355 1.00 97.50 178 LEU A O 1
ATOM 1372 N N . THR A 1 179 ? 13.045 3.386 -11.814 1.00 95.81 179 THR A N 1
ATOM 1373 C CA . THR A 1 179 ? 13.956 3.740 -12.914 1.00 95.81 179 THR A CA 1
ATOM 1374 C C . THR A 1 179 ? 14.446 5.185 -12.863 1.00 95.81 179 THR A C 1
ATOM 1376 O O . THR A 1 179 ? 15.208 5.598 -13.745 1.00 95.81 179 THR A O 1
ATOM 1379 N N . ARG A 1 180 ? 14.079 5.958 -11.832 1.00 93.94 180 ARG A N 1
ATOM 1380 C CA . ARG A 1 180 ? 14.482 7.360 -11.709 1.00 93.94 180 ARG A CA 1
ATOM 1381 C C . ARG A 1 180 ? 16.006 7.517 -11.751 1.00 93.94 180 ARG A C 1
ATOM 1383 O O . ARG A 1 180 ? 16.755 6.832 -11.055 1.00 93.94 180 ARG A O 1
ATOM 1390 N N . ARG A 1 181 ? 16.456 8.435 -12.609 1.00 93.38 181 ARG A N 1
ATOM 1391 C CA . ARG A 1 181 ? 17.872 8.754 -12.842 1.00 93.38 181 ARG A CA 1
ATOM 1392 C C . ARG A 1 181 ? 18.420 9.677 -11.755 1.00 93.38 181 ARG A C 1
ATOM 1394 O O . ARG A 1 181 ? 17.664 10.394 -11.111 1.00 93.38 181 ARG A O 1
ATOM 1401 N N . GLY A 1 182 ? 19.745 9.702 -11.615 1.00 90.62 182 GLY A N 1
ATOM 1402 C CA . GLY A 1 182 ? 20.441 10.625 -10.710 1.00 90.62 182 GLY A CA 1
ATOM 1403 C C . GLY A 1 182 ? 20.404 10.220 -9.236 1.00 90.62 182 GLY A C 1
ATOM 1404 O O . GLY A 1 182 ? 20.864 10.979 -8.392 1.00 90.62 182 GLY A O 1
ATOM 1405 N N . GLU A 1 183 ? 19.888 9.031 -8.926 1.00 89.62 183 GLU A N 1
ATOM 1406 C CA . GLU A 1 183 ? 19.830 8.500 -7.567 1.00 89.62 183 GLU A CA 1
ATOM 1407 C C . GLU A 1 183 ? 20.787 7.311 -7.400 1.00 89.62 183 GLU A C 1
ATOM 1409 O O . GLU A 1 183 ? 21.045 6.599 -8.37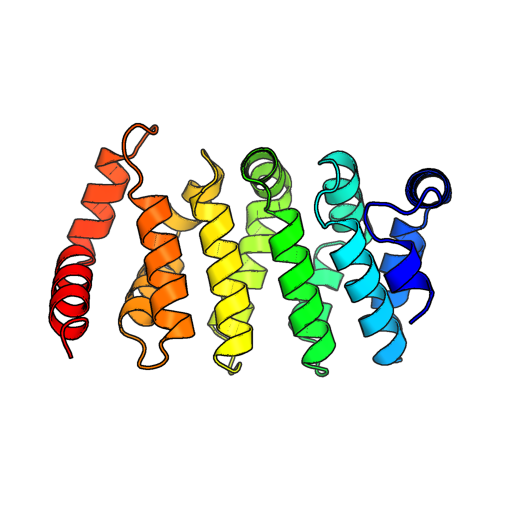9 1.00 89.62 183 GLU A O 1
ATOM 1414 N N . PRO A 1 184 ? 21.304 7.057 -6.182 1.00 90.81 184 PRO A N 1
ATOM 1415 C CA . PRO A 1 184 ? 22.190 5.924 -5.924 1.00 90.81 184 PRO A CA 1
ATOM 1416 C C . PRO A 1 184 ? 21.582 4.614 -6.431 1.00 90.81 184 PRO A C 1
ATOM 1418 O O . PRO A 1 184 ? 20.387 4.378 -6.248 1.00 90.81 184 PRO A O 1
ATOM 1421 N N . GLY A 1 185 ? 22.379 3.779 -7.101 1.00 93.06 185 GLY A N 1
ATOM 1422 C CA . GLY A 1 185 ? 21.940 2.481 -7.628 1.00 93.06 185 GLY A CA 1
ATOM 1423 C C . GLY A 1 185 ? 21.040 2.531 -8.875 1.00 93.06 185 GLY A C 1
ATOM 1424 O O . GLY A 1 185 ? 20.459 1.513 -9.249 1.00 93.06 185 GLY A O 1
ATOM 1425 N N . ALA A 1 186 ? 20.834 3.701 -9.499 1.00 95.38 186 ALA A N 1
ATOM 1426 C CA . ALA A 1 186 ? 19.901 3.835 -10.624 1.00 95.38 186 ALA A CA 1
ATOM 1427 C C . ALA A 1 186 ? 20.290 2.985 -11.844 1.00 95.38 186 ALA A C 1
ATOM 1429 O O . ALA A 1 186 ? 19.408 2.410 -12.481 1.00 95.38 186 ALA A O 1
ATOM 1430 N N . ILE A 1 187 ? 21.585 2.888 -12.162 1.00 96.44 187 ILE A N 1
ATOM 1431 C CA . ILE A 1 187 ? 22.071 2.121 -13.319 1.00 96.44 187 ILE A CA 1
ATOM 1432 C C . ILE A 1 187 ? 21.793 0.630 -13.108 1.00 96.44 187 ILE A C 1
ATOM 1434 O O . ILE A 1 187 ? 21.250 -0.027 -13.993 1.00 96.44 187 ILE A O 1
ATOM 1438 N N . GLU A 1 188 ? 22.090 0.109 -11.919 1.00 96.31 188 GLU A N 1
ATOM 1439 C CA . GLU A 1 188 ? 21.860 -1.286 -11.551 1.00 96.31 188 GLU A CA 1
ATOM 1440 C C . GLU A 1 188 ? 20.366 -1.623 -11.566 1.00 96.31 188 GLU A C 1
ATOM 1442 O O . GLU A 1 188 ? 19.966 -2.638 -12.142 1.00 96.31 188 GLU A O 1
ATOM 1447 N N . ARG A 1 189 ? 19.517 -0.748 -11.002 1.00 96.56 189 ARG A N 1
ATOM 1448 C CA . ARG A 1 189 ? 18.056 -0.925 -11.048 1.00 96.56 189 ARG A CA 1
ATOM 1449 C C . ARG A 1 189 ? 17.529 -0.942 -12.480 1.00 96.56 189 ARG A C 1
ATOM 1451 O O . ARG A 1 189 ? 16.749 -1.825 -12.827 1.00 96.56 189 ARG A O 1
ATOM 1458 N N . GLN A 1 190 ? 17.961 0.003 -13.316 1.00 97.31 190 GLN A N 1
ATOM 1459 C CA . GLN A 1 190 ? 17.551 0.078 -14.721 1.00 97.31 190 GLN A CA 1
ATOM 1460 C C . GLN A 1 190 ? 18.015 -1.143 -15.518 1.00 97.31 190 GLN A C 1
ATOM 1462 O O . GLN A 1 190 ? 17.223 -1.688 -16.283 1.00 97.31 190 GLN A O 1
ATOM 1467 N N . SER A 1 191 ? 19.259 -1.594 -15.322 1.00 97.06 191 SER A N 1
ATOM 1468 C CA . SER A 1 191 ? 19.772 -2.809 -15.965 1.00 97.06 191 SER A CA 1
ATOM 1469 C C . SER A 1 191 ? 18.929 -4.016 -15.578 1.00 97.06 191 SER A C 1
ATOM 1471 O O . SER A 1 191 ? 18.444 -4.727 -16.448 1.00 97.06 191 SER A O 1
ATOM 1473 N N . ARG A 1 192 ? 18.650 -4.188 -14.283 1.00 97.19 192 ARG A N 1
ATOM 1474 C CA . ARG A 1 192 ? 17.842 -5.307 -13.799 1.00 97.19 192 ARG A CA 1
ATOM 1475 C C . ARG A 1 192 ? 16.422 -5.297 -14.363 1.00 97.19 192 ARG A C 1
ATOM 1477 O O . ARG A 1 192 ? 15.926 -6.333 -14.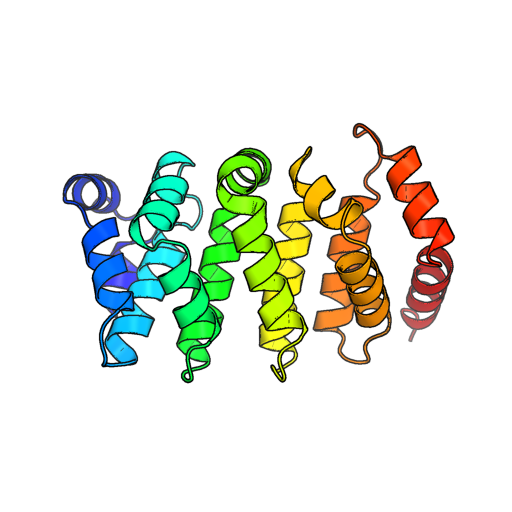788 1.00 97.19 192 ARG A O 1
ATOM 1484 N N . LEU A 1 193 ? 15.756 -4.143 -14.384 1.00 97.38 193 LEU A N 1
ATOM 1485 C CA . LEU A 1 193 ? 14.412 -4.030 -14.963 1.00 97.38 193 LEU A CA 1
ATOM 1486 C C . LEU A 1 193 ? 14.429 -4.267 -16.481 1.00 97.38 193 LEU A C 1
ATOM 1488 O O . LEU A 1 193 ? 13.501 -4.869 -17.020 1.00 97.38 193 LEU A O 1
ATOM 1492 N N . LYS A 1 194 ? 15.499 -3.858 -17.171 1.00 96.69 194 LYS A N 1
ATOM 1493 C CA . LYS A 1 194 ? 15.709 -4.173 -18.587 1.00 96.69 194 LYS A CA 1
ATOM 1494 C C . LYS A 1 194 ? 15.857 -5.678 -18.817 1.00 96.69 194 LYS A C 1
ATOM 1496 O O . LYS A 1 194 ? 15.210 -6.191 -19.726 1.00 96.69 194 LYS A O 1
ATOM 1501 N N . ASP A 1 195 ? 16.638 -6.372 -17.993 1.00 96.56 195 ASP A N 1
ATOM 1502 C CA . ASP A 1 195 ? 16.832 -7.826 -18.085 1.00 96.56 195 ASP A CA 1
ATOM 1503 C C . ASP A 1 195 ? 15.525 -8.596 -17.836 1.00 96.56 195 ASP A C 1
ATOM 1505 O O . ASP A 1 195 ? 15.299 -9.654 -18.418 1.00 96.56 195 ASP A O 1
ATOM 1509 N N . LEU A 1 196 ? 14.619 -8.021 -17.040 1.00 96.25 196 LEU A N 1
ATOM 1510 C CA . LEU A 1 196 ? 13.264 -8.531 -16.821 1.00 96.25 196 LEU A CA 1
ATOM 1511 C C . LEU A 1 196 ? 12.262 -8.154 -17.934 1.00 96.25 196 LEU A C 1
ATOM 1513 O O . LEU A 1 196 ? 11.073 -8.440 -17.816 1.00 96.25 196 LEU A O 1
ATOM 1517 N N . GLY A 1 197 ? 12.707 -7.508 -19.016 1.00 96.25 197 GLY A N 1
ATOM 1518 C CA . GLY A 1 197 ? 11.876 -7.219 -20.189 1.00 96.25 197 GLY A CA 1
ATOM 1519 C C . GLY A 1 197 ? 10.990 -5.973 -20.085 1.00 96.25 197 GLY A C 1
ATOM 1520 O O . GLY A 1 197 ? 10.206 -5.715 -20.999 1.00 96.25 197 GLY A O 1
ATOM 1521 N N . VAL A 1 198 ? 11.140 -5.152 -19.037 1.00 96.62 198 VAL A N 1
ATOM 1522 C CA . VAL A 1 198 ? 10.318 -3.943 -18.811 1.00 96.62 198 VAL A 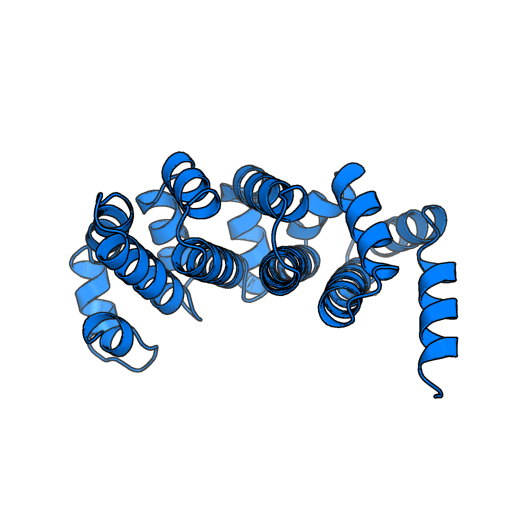CA 1
ATOM 1523 C C . VAL A 1 198 ? 10.356 -2.980 -20.000 1.00 96.62 198 VAL A C 1
ATOM 1525 O O . VAL A 1 198 ? 9.342 -2.375 -20.340 1.00 96.62 198 VAL A O 1
ATOM 1528 N N . VAL A 1 199 ? 11.506 -2.852 -20.670 1.00 94.31 199 VAL A N 1
ATOM 1529 C CA . VAL A 1 199 ? 11.668 -1.951 -21.826 1.00 94.31 199 VAL A CA 1
ATOM 1530 C C . VAL A 1 199 ? 10.730 -2.328 -22.974 1.00 94.31 199 VAL A C 1
ATOM 1532 O O . VAL A 1 199 ? 10.122 -1.441 -23.568 1.00 94.31 199 VAL A O 1
ATOM 1535 N N . ASN A 1 200 ? 10.573 -3.624 -23.254 1.00 94.88 200 ASN A N 1
ATOM 1536 C CA . ASN A 1 200 ? 9.712 -4.096 -24.340 1.00 94.88 200 ASN A CA 1
ATOM 1537 C C . ASN A 1 200 ? 8.243 -3.774 -24.047 1.00 94.88 200 ASN A C 1
ATOM 1539 O O . ASN A 1 200 ? 7.521 -3.327 -24.933 1.00 94.88 200 ASN A O 1
ATOM 1543 N N . ILE A 1 201 ? 7.824 -3.940 -22.789 1.00 95.19 201 ILE A N 1
ATOM 1544 C CA . ILE A 1 201 ? 6.458 -3.636 -22.352 1.00 95.19 201 ILE A CA 1
ATOM 1545 C C . ILE A 1 201 ? 6.191 -2.135 -22.479 1.00 95.19 201 ILE A C 1
ATOM 1547 O O . ILE A 1 201 ? 5.200 -1.736 -23.078 1.00 95.19 201 ILE A O 1
ATOM 1551 N N . LEU A 1 202 ? 7.100 -1.280 -21.995 1.00 93.12 202 LEU A N 1
ATOM 1552 C CA . LEU A 1 202 ? 6.947 0.174 -22.126 1.00 93.12 202 LEU A CA 1
ATOM 1553 C C . LEU A 1 202 ? 6.847 0.619 -23.594 1.00 93.12 202 LEU A C 1
ATOM 1555 O O . LEU A 1 202 ? 6.040 1.486 -23.913 1.00 93.12 202 LEU A O 1
ATOM 1559 N N . GLN A 1 203 ? 7.627 0.015 -24.495 1.00 92.62 203 GLN A N 1
ATOM 1560 C CA . GLN A 1 203 ? 7.537 0.294 -25.933 1.00 92.62 203 GLN A CA 1
ATOM 1561 C C . GLN A 1 203 ? 6.176 -0.110 -26.520 1.00 92.62 203 GLN A C 1
ATOM 1563 O O . GLN A 1 203 ? 5.608 0.646 -27.306 1.00 92.62 203 GLN A O 1
ATOM 1568 N N . GLN A 1 204 ? 5.633 -1.262 -26.115 1.00 91.75 204 GLN A N 1
ATOM 1569 C CA . GLN A 1 204 ? 4.295 -1.702 -26.522 1.00 91.75 204 GLN A CA 1
ATOM 1570 C C . GLN A 1 204 ? 3.208 -0.734 -26.030 1.00 91.75 204 GLN A C 1
ATOM 1572 O O . GLN A 1 204 ? 2.367 -0.320 -26.826 1.00 91.75 204 GLN A O 1
ATOM 1577 N N . LEU A 1 205 ? 3.271 -0.299 -24.767 1.00 89.81 205 LEU A N 1
ATOM 1578 C CA . LEU A 1 205 ? 2.303 0.641 -24.185 1.00 89.81 205 LEU A CA 1
ATOM 1579 C C . LEU A 1 205 ? 2.311 2.014 -24.870 1.00 89.81 205 LEU A C 1
ATOM 1581 O O . LEU A 1 205 ? 1.256 2.622 -25.069 1.00 89.81 205 LEU A O 1
ATOM 1585 N N . LEU A 1 206 ? 3.491 2.490 -25.278 1.00 87.81 206 LEU A N 1
ATOM 1586 C CA . LEU A 1 206 ? 3.612 3.725 -26.055 1.00 87.81 206 LEU A CA 1
ATOM 1587 C C . LEU A 1 206 ? 2.943 3.592 -27.428 1.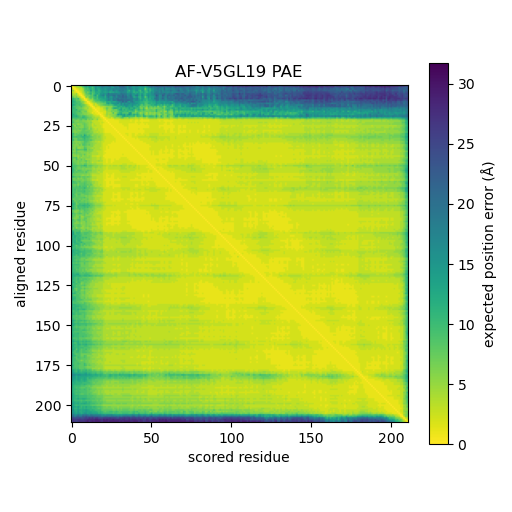00 87.81 206 LEU A C 1
ATOM 1589 O O . LEU A 1 206 ? 2.303 4.535 -27.871 1.00 87.81 206 LEU A O 1
ATOM 1593 N N . SER A 1 207 ? 3.025 2.421 -28.070 1.00 84.06 207 SER A N 1
ATOM 1594 C CA . SER A 1 207 ? 2.390 2.197 -29.378 1.00 84.06 207 SER A CA 1
ATOM 1595 C C . SER A 1 207 ? 0.865 2.053 -29.327 1.00 84.06 207 SER A C 1
ATOM 1597 O O . SER A 1 207 ? 0.201 2.276 -30.332 1.00 84.06 207 SER A O 1
ATOM 1599 N N . THR A 1 208 ? 0.298 1.699 -28.170 1.00 75.94 208 THR A N 1
ATOM 1600 C CA . THR A 1 208 ? -1.157 1.586 -27.971 1.00 75.94 208 THR A CA 1
ATOM 1601 C C . THR A 1 208 ? -1.827 2.893 -27.548 1.00 75.94 208 THR A C 1
ATOM 1603 O O . THR A 1 208 ? -3.047 2.977 -27.596 1.00 75.94 208 THR A O 1
ATOM 1606 N N . SER A 1 209 ? -1.060 3.907 -27.130 1.00 59.88 209 SER A N 1
ATOM 1607 C CA . SER A 1 209 ? -1.605 5.187 -26.641 1.00 59.88 209 SER A CA 1
ATOM 1608 C C . SER A 1 209 ? -2.023 6.163 -27.760 1.00 59.88 209 SER A C 1
ATOM 1610 O O . SER A 1 209 ? -2.537 7.236 -27.459 1.00 59.88 209 SER A O 1
ATOM 1612 N N . ASP A 1 210 ? -1.816 5.798 -29.033 1.00 44.44 210 ASP A N 1
ATOM 1613 C CA . ASP A 1 210 ? -2.120 6.613 -30.227 1.00 44.44 210 ASP A CA 1
ATOM 1614 C C . ASP A 1 210 ? -3.491 6.289 -30.882 1.00 44.44 210 ASP A C 1
ATOM 1616 O O . ASP A 1 210 ? -3.739 6.663 -32.032 1.00 44.44 210 ASP A O 1
ATOM 1620 N N . THR A 1 211 ? -4.403 5.614 -30.172 1.00 36.47 211 THR A N 1
ATOM 1621 C CA . THR A 1 211 ? -5.787 5.318 -30.616 1.00 36.47 211 THR A CA 1
ATOM 1622 C C . THR A 1 211 ? -6.804 5.624 -29.535 1.00 36.47 211 THR A C 1
ATOM 1624 O O . THR A 1 211 ? -7.875 6.171 -29.880 1.00 36.47 211 THR A O 1
#

Foldseek 3Di:
DVLLVCLAPPRPCPVVCVVVCVLLVLLVLCPDPDVVSVLVSLSSLLNNLAPDDLVSLVSNCVSNDLVSLLCQCVDPPVSSNQSSLSSLLSSCDDQVNNVVSCVVQVVSLVVSLVCQLPDPDDPVSNLSSLSSLLSLLQHQCSVVSQVVDPVNLVSLVVQCVDPPVSSVVSSVSNLCSNCDPPGPCNVVSVVVNVVVVVVVSVVVVVVVVPD

InterPro domains:
  IPR000225 Armadillo [SM00185] (10-50)
  IPR000225 Armadillo [SM00185] (52-93)
  IPR000225 Armadillo [SM00185] (95-138)
  IPR000225 Armadillo [SM00185] (140-180)
  IPR011989 Armadillo-like helical [G3DSA:1.25.10.10] (1-211)
  IPR016024 Armadillo-type fold [SSF48371] (2-210)
  IPR038739 Armadillo-type fold containing protein ARMC8/Vid28 [PTHR15651] (1-208)

Solvent-accessible surface area (backbone atoms only — not comparable to full-atom values): 11004 Å² total; per-residue (Å²): 116,71,69,51,64,50,39,41,91,86,33,88,56,44,66,64,38,56,77,70,44,45,56,53,54,33,34,55,28,49,70,43,89,52,66,68,46,18,34,50,15,38,40,34,49,21,46,49,27,46,93,45,58,63,69,58,39,54,48,47,52,63,53,46,34,69,70,50,50,53,49,36,67,65,38,88,52,62,69,36,23,52,29,41,45,50,24,53,38,26,46,32,36,61,56,93,36,10,34,62,43,33,72,77,43,32,72,60,53,51,52,54,35,49,52,49,66,71,43,100,59,53,68,73,59,35,29,45,40,33,46,35,48,24,34,31,23,60,10,87,63,28,24,48,70,46,77,72,30,66,68,58,47,52,50,39,56,53,30,50,71,39,93,47,64,66,38,16,53,29,26,46,49,20,51,52,36,50,50,41,75,97,46,91,65,22,67,62,44,40,52,54,43,44,77,73,45,50,60,61,52,54,55,52,55,61,67,61,72,81,117

Sequence (211 aa):
SALCNLLLEFSPAKEPMLQQGVVQLLATLTSQPDPSLRLNGVWALMNLAFQAEQRVKSQILTALGTDQIFRLLADSDTRVLMKTLGLLRNLVSPRTHTDTMMALHGPQVMQGVILVLEGPHTPEVKEQALCILGNIADGERARDHIMSNEDVLKKLIDYMNHPAPCLQESAVFCINNLTRRGEPGAIERQSRLKDLGVVNILQQLLSTSDT

Nearest PDB structures (foldseek):
  7nsc-assembly1_E  TM=9.679E-01  e=3.884E-15  Homo sapiens
  1g3j-assembly2_C  TM=7.166E-01  e=1.391E-04  Homo sapiens
  7n6g-assembly1_1G  TM=8.005E-01  e=9.721E-04  Chlamydomonas reinhardtii
  3t7u-assembly2_B  TM=6.577E-01  e=9.721E-04  Homo sapiens
  3t7u-assembly1_A  TM=6.358E-01  e=2.807E-03  Homo sapiens

Radius of gyration: 18.0 Å; Cα contacts (8 Å, |Δi|>4): 253; chains: 1; bounding box: 41×36×56 Å

Organism: Anoplophora glabripennis (NCBI:txid217634)